Protein AF-A0A9D4NEE2-F1 (afdb_monomer_lite)

InterPro domains:
  IPR008501 THO complex subunit 7/Mft1 [PF05615] (7-160)

Sequence (224 aa):
MASVSDDEIIKKRLLIDGDAGNDEKRLTNFLRMFIRWCN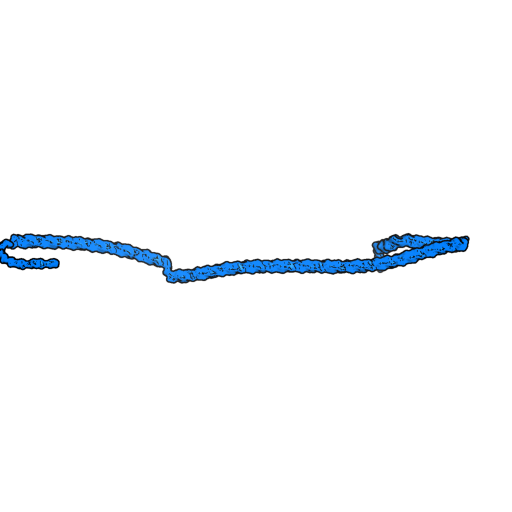SDDSPEESHISVQRMLMTLAQSDHAIQKSAQVYKMNLLEQEKYSQLNQQIGKYSELNQQIGKYSELNQQIVNQIQEAEQKIIGSKKELLEAKQIRKNRQEYDTMAKDIQKHPDRLGTTKKLELVAEELSQLEETKKTMEQKLDMRRKQFHVLISAIHELQAMLEEEEGGMVQEGETAKPDEMDTT

pLDDT: mean 84.56, std 17.55, range [30.59, 98.19]

Structure (mmCIF, N/CA/C/O backbone):
data_AF-A0A9D4NEE2-F1
#
_entry.id   AF-A0A9D4NEE2-F1
#
loop_
_atom_site.group_PDB
_atom_site.id
_atom_site.type_symbol
_atom_site.label_atom_id
_atom_site.label_alt_id
_atom_site.label_comp_id
_atom_site.label_asym_id
_atom_site.label_entity_id
_atom_site.label_seq_id
_atom_site.pdbx_PDB_ins_code
_atom_site.Cartn_x
_atom_site.Cartn_y
_atom_site.Cartn_z
_atom_site.occupancy
_atom_site.B_iso_or_equiv
_atom_site.auth_seq_id
_atom_site.auth_comp_id
_atom_site.auth_asym_id
_atom_site.auth_atom_id
_atom_site.pdbx_PDB_model_num
ATOM 1 N N . MET A 1 1 ? 6.539 -8.593 -54.376 1.00 41.16 1 MET A N 1
ATOM 2 C CA . MET A 1 1 ? 7.790 -7.808 -54.400 1.00 41.16 1 MET A CA 1
ATOM 3 C C . MET A 1 1 ? 7.506 -6.527 -53.633 1.00 41.16 1 MET A C 1
ATOM 5 O O . MET A 1 1 ? 6.810 -5.677 -54.170 1.00 41.16 1 MET A O 1
ATOM 9 N N . ALA A 1 2 ? 7.880 -6.446 -52.354 1.00 46.62 2 ALA A N 1
ATOM 10 C CA . ALA A 1 2 ? 7.669 -5.224 -51.578 1.00 46.62 2 ALA A CA 1
ATOM 11 C C . ALA A 1 2 ? 8.553 -4.117 -52.172 1.00 46.62 2 ALA A C 1
ATOM 13 O O . ALA A 1 2 ? 9.753 -4.329 -52.345 1.00 46.62 2 ALA A O 1
ATOM 14 N N . SER A 1 3 ? 7.953 -2.990 -52.560 1.00 57.66 3 SER A N 1
ATOM 15 C CA . SER A 1 3 ? 8.687 -1.824 -53.048 1.00 57.66 3 SER A CA 1
ATOM 16 C C . SER A 1 3 ? 9.592 -1.326 -51.928 1.00 57.66 3 SER A C 1
ATOM 18 O O . SER A 1 3 ? 9.102 -0.987 -50.850 1.00 57.66 3 SER A O 1
ATOM 20 N N . VAL A 1 4 ? 10.900 -1.326 -52.172 1.00 61.81 4 VAL A N 1
ATOM 21 C CA . VAL A 1 4 ? 11.896 -0.759 -51.256 1.00 61.81 4 VAL A CA 1
ATOM 22 C C . VAL A 1 4 ? 11.476 0.681 -50.951 1.00 61.81 4 VAL A C 1
ATOM 24 O O . VAL A 1 4 ? 11.288 1.464 -51.878 1.00 61.81 4 VAL A O 1
ATOM 27 N N . SER A 1 5 ? 11.256 0.993 -49.672 1.00 80.00 5 SER A N 1
ATOM 28 C CA . SER A 1 5 ? 10.834 2.328 -49.228 1.00 80.00 5 SER A CA 1
ATOM 29 C C . SER A 1 5 ? 11.922 3.353 -49.548 1.00 80.00 5 SER A C 1
ATOM 31 O O . SER A 1 5 ? 13.107 3.042 -49.410 1.00 80.00 5 SER A O 1
ATOM 33 N N . ASP A 1 6 ? 11.543 4.575 -49.922 1.00 72.25 6 ASP A N 1
ATOM 34 C CA . ASP A 1 6 ? 12.488 5.667 -50.190 1.00 72.25 6 ASP A CA 1
ATOM 35 C C . ASP A 1 6 ? 13.454 5.887 -49.014 1.00 72.25 6 ASP A C 1
ATOM 37 O O . ASP A 1 6 ? 14.636 6.143 -49.226 1.00 72.25 6 ASP A O 1
ATOM 41 N N . ASP A 1 7 ? 13.009 5.647 -47.778 1.00 75.69 7 ASP A N 1
ATOM 42 C CA . ASP A 1 7 ? 13.856 5.673 -46.580 1.00 75.69 7 ASP A CA 1
ATOM 43 C C . ASP A 1 7 ? 14.948 4.595 -46.580 1.00 75.69 7 ASP A C 1
ATOM 45 O O . ASP A 1 7 ? 16.058 4.827 -46.100 1.00 75.69 7 ASP A O 1
ATOM 49 N N . GLU A 1 8 ? 14.669 3.402 -47.108 1.00 74.38 8 GLU A N 1
ATOM 50 C CA . GLU A 1 8 ? 15.680 2.354 -47.256 1.00 74.38 8 GLU A CA 1
ATOM 51 C C . GLU A 1 8 ? 16.666 2.682 -48.378 1.00 74.38 8 GLU A C 1
ATOM 53 O O . GLU A 1 8 ? 17.856 2.391 -48.244 1.00 74.38 8 GLU A O 1
ATOM 58 N N . ILE A 1 9 ? 16.198 3.312 -49.460 1.00 70.88 9 ILE A N 1
ATOM 59 C CA . ILE A 1 9 ? 17.052 3.786 -50.556 1.00 70.88 9 ILE A CA 1
ATOM 60 C C . ILE A 1 9 ? 17.971 4.897 -50.045 1.00 70.88 9 ILE A C 1
ATOM 62 O O . ILE A 1 9 ? 19.176 4.844 -50.276 1.00 70.88 9 ILE A O 1
ATOM 66 N N . ILE A 1 10 ? 17.430 5.857 -49.293 1.00 70.56 10 ILE A N 1
ATOM 67 C CA . ILE A 1 10 ? 18.169 6.974 -48.701 1.00 70.56 10 ILE A CA 1
ATOM 68 C C . ILE A 1 10 ? 19.160 6.472 -47.648 1.00 70.56 10 ILE A C 1
ATOM 70 O O . ILE A 1 10 ? 20.315 6.881 -47.680 1.00 70.56 10 ILE A O 1
ATOM 74 N N . LYS A 1 11 ? 18.777 5.536 -46.769 1.00 71.00 11 LYS A N 1
ATOM 75 C CA . LYS A 1 11 ? 19.704 4.928 -45.797 1.00 71.00 11 LYS A CA 1
ATOM 76 C C . LYS A 1 11 ? 20.829 4.161 -46.479 1.00 71.00 11 LYS A C 1
ATOM 78 O O . LYS A 1 11 ? 21.982 4.350 -46.108 1.00 71.00 11 LYS A O 1
ATOM 83 N N . LYS A 1 12 ? 20.524 3.340 -47.492 1.00 64.25 12 LYS A N 1
ATOM 84 C CA . LYS A 1 12 ? 21.550 2.643 -48.286 1.00 64.25 12 LYS A CA 1
ATOM 85 C C . LYS A 1 12 ? 22.463 3.635 -48.994 1.00 64.25 12 LYS A C 1
ATOM 87 O O . LYS A 1 12 ? 23.674 3.459 -48.970 1.00 64.25 12 LYS A O 1
ATOM 92 N N . ARG A 1 13 ? 21.896 4.696 -49.568 1.00 62.41 13 ARG A N 1
ATOM 93 C CA . ARG A 1 13 ? 22.650 5.731 -50.266 1.00 62.41 13 ARG A CA 1
ATOM 94 C C . ARG A 1 13 ? 23.520 6.556 -49.326 1.00 62.41 13 ARG A C 1
ATOM 96 O O . ARG A 1 13 ? 24.658 6.785 -49.670 1.00 62.41 13 ARG A O 1
ATOM 103 N N . LEU A 1 14 ? 23.068 6.913 -48.127 1.00 65.56 14 LEU A N 1
ATOM 104 C CA . LEU A 1 14 ? 23.879 7.603 -47.111 1.00 65.56 14 LEU A CA 1
ATOM 105 C C . LEU A 1 14 ? 24.980 6.717 -46.514 1.00 65.56 14 LEU A C 1
ATOM 107 O O . LEU A 1 14 ? 26.078 7.205 -46.260 1.00 65.56 14 LEU A O 1
ATOM 111 N N . LEU A 1 15 ? 24.710 5.422 -46.310 1.00 61.81 15 LEU A N 1
ATOM 112 C CA . LEU A 1 15 ? 25.723 4.453 -45.868 1.00 61.81 15 LEU A CA 1
ATOM 113 C C . LEU A 1 15 ? 26.815 4.230 -46.919 1.00 61.81 15 LEU A C 1
ATOM 115 O O . LEU A 1 15 ? 27.956 3.960 -46.556 1.00 61.81 15 LEU A O 1
ATOM 119 N N . ILE A 1 16 ? 26.466 4.338 -48.202 1.00 57.31 16 ILE A N 1
ATOM 120 C CA . ILE A 1 16 ? 27.409 4.254 -49.318 1.00 57.31 16 ILE A CA 1
ATOM 121 C C . ILE A 1 16 ? 28.103 5.619 -49.506 1.00 57.31 16 ILE A C 1
ATOM 123 O O . ILE A 1 16 ? 29.319 5.712 -49.385 1.00 57.31 16 ILE A O 1
ATOM 127 N N . ASP A 1 17 ? 27.358 6.708 -49.689 1.00 55.56 17 ASP A N 1
ATOM 128 C CA . ASP A 1 17 ? 27.852 8.047 -50.051 1.00 55.56 17 ASP A CA 1
ATOM 129 C C . ASP A 1 17 ? 28.608 8.779 -48.924 1.00 55.56 17 ASP A C 1
ATOM 131 O O . ASP A 1 17 ? 29.290 9.765 -49.201 1.00 55.56 17 ASP A O 1
ATOM 135 N N . GLY A 1 18 ? 28.554 8.300 -47.675 1.00 53.34 18 GLY A N 1
ATOM 136 C CA . GLY A 1 18 ? 29.332 8.863 -46.562 1.00 53.34 18 GLY A CA 1
ATOM 137 C C . GLY A 1 18 ? 30.860 8.771 -46.733 1.00 53.34 18 GLY A C 1
ATOM 138 O O . GLY A 1 18 ? 31.575 9.578 -46.144 1.00 53.34 18 GLY A O 1
ATOM 139 N N . ASP A 1 19 ? 31.356 7.836 -47.560 1.00 54.09 19 ASP A N 1
ATOM 140 C CA . ASP A 1 19 ? 32.783 7.690 -47.946 1.00 54.09 19 ASP A CA 1
ATOM 141 C C . ASP A 1 19 ? 32.943 7.240 -49.431 1.00 54.09 19 ASP A C 1
ATOM 143 O O . ASP A 1 19 ? 33.923 7.582 -50.096 1.00 54.09 19 ASP A O 1
ATOM 147 N N . ALA A 1 20 ? 31.952 6.556 -50.033 1.00 54.88 20 ALA A N 1
ATOM 148 C CA . ALA A 1 20 ? 32.084 5.936 -51.364 1.00 54.88 20 ALA A CA 1
ATOM 149 C C . ALA A 1 20 ? 31.988 6.900 -52.560 1.00 54.88 20 ALA A C 1
ATOM 151 O O . ALA A 1 20 ? 32.418 6.550 -53.662 1.00 54.88 20 ALA A O 1
ATOM 152 N N . GLY A 1 21 ? 31.508 8.135 -52.370 1.00 60.97 21 GLY A N 1
ATOM 153 C CA . GLY A 1 21 ? 31.514 9.144 -53.437 1.00 60.97 21 GLY A CA 1
ATOM 154 C C . GLY A 1 21 ? 32.931 9.517 -53.902 1.00 60.97 21 GLY A C 1
ATOM 155 O O . GLY A 1 21 ? 33.125 9.971 -55.032 1.00 60.97 21 GLY A O 1
ATOM 156 N N . ASN A 1 22 ? 33.941 9.305 -53.051 1.00 68.56 22 ASN A N 1
ATOM 157 C CA . ASN A 1 22 ? 35.352 9.432 -53.420 1.00 68.56 22 ASN A CA 1
ATOM 158 C C . ASN A 1 22 ? 35.895 8.171 -54.102 1.00 68.56 22 ASN A C 1
ATOM 160 O O . ASN A 1 22 ? 36.748 8.274 -54.985 1.00 68.56 22 ASN A O 1
ATOM 164 N N . ASP A 1 23 ? 35.378 7.000 -53.744 1.00 73.56 23 ASP A N 1
ATOM 165 C CA . ASP A 1 23 ? 35.819 5.714 -54.280 1.00 73.56 23 ASP A CA 1
ATOM 166 C C . ASP A 1 23 ? 35.344 5.504 -55.724 1.00 73.56 23 ASP A C 1
ATOM 168 O O . ASP A 1 23 ? 36.135 5.106 -56.580 1.00 73.56 23 ASP A O 1
ATOM 172 N N . GLU A 1 24 ? 34.098 5.869 -56.040 1.00 78.62 24 GLU A N 1
ATOM 173 C CA . GLU A 1 24 ? 33.576 5.857 -57.415 1.00 78.62 24 GLU A CA 1
ATOM 174 C C . GLU A 1 24 ? 34.387 6.795 -58.322 1.00 78.62 24 GLU A C 1
ATOM 176 O O . GLU A 1 24 ? 34.788 6.432 -59.434 1.00 78.62 24 GLU A O 1
ATOM 181 N N . LYS A 1 25 ? 34.723 7.990 -57.821 1.00 82.75 25 LYS A N 1
ATOM 182 C CA . LYS A 1 25 ? 35.611 8.930 -58.519 1.00 82.75 25 LYS A CA 1
ATOM 183 C C . LYS A 1 25 ? 37.009 8.347 -58.706 1.00 82.75 25 LYS A C 1
ATOM 185 O O . LYS A 1 25 ? 37.586 8.512 -59.780 1.00 82.75 25 LYS A O 1
ATOM 190 N N . ARG A 1 26 ? 37.551 7.649 -57.702 1.00 84.94 26 ARG A N 1
ATOM 191 C CA . ARG A 1 26 ? 38.870 6.998 -57.761 1.00 84.94 26 ARG A CA 1
ATOM 192 C C . ARG A 1 26 ? 38.906 5.892 -58.817 1.00 84.94 26 ARG A C 1
ATOM 194 O O . ARG A 1 26 ? 39.823 5.888 -59.635 1.00 84.94 26 ARG A O 1
ATOM 201 N N . LEU A 1 27 ? 37.892 5.029 -58.873 1.00 84.88 27 LEU A N 1
ATOM 202 C CA . LEU A 1 27 ? 37.763 3.982 -59.897 1.00 84.88 27 LEU A CA 1
ATOM 203 C C . LEU A 1 27 ? 37.567 4.570 -61.300 1.00 84.88 27 LEU A C 1
ATOM 205 O O . LEU A 1 27 ? 38.204 4.134 -62.258 1.00 84.88 27 LEU A O 1
ATOM 209 N N . THR A 1 28 ? 36.755 5.621 -61.419 1.00 88.44 28 THR A N 1
ATOM 210 C CA . THR A 1 28 ? 36.557 6.334 -62.689 1.00 88.44 28 THR A CA 1
ATOM 211 C C . THR A 1 28 ? 37.855 6.991 -63.174 1.00 88.44 28 THR A C 1
ATOM 213 O O . THR A 1 28 ? 38.144 7.005 -64.372 1.00 88.44 28 THR A O 1
ATOM 216 N N . ASN A 1 29 ? 38.658 7.538 -62.258 1.00 88.19 29 ASN A N 1
ATOM 217 C CA . ASN A 1 29 ? 39.964 8.115 -62.574 1.00 88.19 29 ASN A CA 1
ATOM 218 C C . ASN A 1 29 ? 40.982 7.036 -62.962 1.00 88.19 29 ASN A C 1
ATOM 220 O O . ASN A 1 29 ? 41.697 7.223 -63.944 1.00 88.19 29 ASN A O 1
ATOM 224 N N . PHE A 1 30 ? 41.007 5.901 -62.256 1.00 91.75 30 PHE A N 1
ATOM 225 C CA . PHE A 1 30 ? 41.826 4.743 -62.620 1.00 91.75 30 PHE A CA 1
ATOM 226 C C . PHE A 1 30 ? 41.514 4.271 -64.045 1.00 91.75 30 PHE A C 1
ATOM 228 O O . PHE A 1 30 ? 42.424 4.128 -64.858 1.00 91.75 30 PHE A O 1
ATOM 235 N N . LEU A 1 31 ? 40.229 4.121 -64.381 1.00 91.44 31 LEU A N 1
ATOM 236 C CA . LEU A 1 31 ? 39.794 3.719 -65.719 1.00 91.44 31 LEU A CA 1
ATOM 237 C C . LEU A 1 31 ? 40.259 4.711 -66.796 1.00 91.44 31 LEU A C 1
ATOM 239 O O . LEU A 1 31 ? 40.768 4.301 -67.837 1.00 91.44 31 LEU A O 1
ATOM 243 N N . ARG A 1 32 ? 40.142 6.021 -66.539 1.00 92.06 32 ARG A N 1
ATOM 244 C CA . ARG A 1 32 ? 40.646 7.060 -67.452 1.00 92.06 32 ARG A CA 1
ATOM 245 C C . ARG A 1 32 ? 42.166 7.001 -67.628 1.00 92.06 32 ARG A C 1
ATOM 247 O O . ARG A 1 32 ? 42.644 7.161 -68.749 1.00 92.06 32 ARG A O 1
ATOM 254 N N . MET A 1 33 ? 42.919 6.770 -66.551 1.00 91.00 33 MET A N 1
ATOM 255 C CA . MET A 1 33 ? 44.378 6.609 -66.608 1.00 91.00 33 MET A CA 1
ATOM 256 C C . MET A 1 33 ? 44.781 5.373 -67.414 1.00 91.00 33 MET A C 1
ATOM 258 O O . MET A 1 33 ? 45.686 5.466 -68.237 1.00 91.00 33 MET A O 1
ATOM 262 N N . PHE A 1 34 ? 44.071 4.260 -67.231 1.00 93.19 34 PHE A N 1
ATOM 263 C CA . PHE A 1 34 ? 44.303 3.019 -67.963 1.00 93.19 34 PHE A CA 1
ATOM 264 C C . PHE A 1 34 ? 44.057 3.181 -69.464 1.00 93.19 34 PHE A C 1
ATOM 266 O O . PHE A 1 34 ? 44.936 2.881 -70.264 1.00 93.19 34 PHE A O 1
ATOM 273 N N . ILE A 1 35 ? 42.905 3.741 -69.853 1.00 93.31 35 ILE A N 1
ATOM 274 C CA . ILE A 1 35 ? 42.579 3.986 -71.266 1.00 93.31 35 ILE A CA 1
ATOM 275 C C . ILE A 1 35 ? 43.614 4.914 -71.911 1.00 93.31 35 ILE A C 1
ATOM 277 O O . ILE A 1 35 ? 44.023 4.677 -73.045 1.00 93.31 35 ILE A O 1
ATOM 281 N N . ARG A 1 36 ? 44.059 5.961 -71.204 1.00 92.25 36 ARG A N 1
ATOM 282 C CA . ARG A 1 36 ? 45.096 6.869 -71.709 1.00 92.25 36 ARG A CA 1
ATOM 283 C C . ARG A 1 36 ? 46.430 6.150 -71.920 1.00 92.25 36 ARG A C 1
ATOM 285 O O . ARG A 1 36 ? 47.036 6.348 -72.962 1.00 92.25 36 ARG A O 1
ATOM 292 N N . TRP A 1 37 ? 46.850 5.328 -70.960 1.00 93.25 37 TRP A N 1
ATOM 293 C CA . TRP A 1 37 ? 48.094 4.560 -71.031 1.00 93.25 37 TRP A CA 1
ATOM 294 C C . TRP A 1 37 ? 48.084 3.518 -72.160 1.00 93.25 37 TRP A C 1
ATOM 296 O O . TRP A 1 37 ? 49.087 3.331 -72.833 1.00 93.25 37 TRP A O 1
ATOM 306 N N . CYS A 1 38 ? 46.942 2.878 -72.437 1.00 92.00 38 CYS A N 1
ATOM 307 C CA . CYS A 1 38 ? 46.823 1.939 -73.559 1.00 92.00 38 CYS A CA 1
ATOM 308 C C . CYS A 1 38 ? 46.943 2.598 -74.943 1.00 92.00 38 CYS A C 1
ATOM 310 O O . CYS A 1 38 ? 47.174 1.894 -75.921 1.00 92.00 38 CYS A O 1
ATOM 312 N N . ASN A 1 39 ? 46.731 3.913 -75.035 1.00 91.19 39 ASN A N 1
ATOM 313 C CA . ASN A 1 39 ? 46.728 4.666 -76.291 1.00 91.19 39 ASN A CA 1
ATOM 314 C C . ASN A 1 39 ? 47.885 5.678 -76.380 1.00 91.19 39 ASN A C 1
ATOM 316 O O . ASN A 1 39 ? 47.836 6.566 -77.230 1.00 91.19 39 ASN A O 1
ATOM 320 N N . SER A 1 40 ? 48.879 5.606 -75.490 1.00 86.62 40 SER A N 1
ATOM 321 C CA . SER A 1 40 ? 50.030 6.509 -75.506 1.00 86.62 40 SER A CA 1
ATOM 322 C C . SER A 1 40 ? 51.258 5.864 -76.151 1.00 86.62 40 SER A C 1
ATOM 324 O O . SER A 1 40 ? 51.553 4.696 -75.918 1.00 86.62 40 SER A O 1
ATOM 326 N N . ASP A 1 41 ? 52.006 6.654 -76.925 1.00 84.56 41 ASP A N 1
ATOM 327 C CA . ASP A 1 41 ? 53.351 6.309 -77.413 1.00 84.56 41 ASP A CA 1
ATOM 328 C C . ASP A 1 41 ? 54.413 6.796 -76.405 1.00 84.56 41 ASP A C 1
ATOM 330 O O . ASP A 1 41 ? 55.381 7.473 -76.755 1.00 84.56 41 ASP A O 1
ATOM 334 N N . ASP A 1 42 ? 54.183 6.520 -75.118 1.00 86.62 42 ASP A N 1
ATOM 335 C CA . ASP A 1 42 ? 55.063 6.959 -74.032 1.00 86.62 42 ASP A CA 1
ATOM 336 C C . ASP A 1 42 ? 56.387 6.176 -74.051 1.00 86.62 42 ASP A C 1
ATOM 338 O O . ASP A 1 42 ? 56.441 4.990 -74.397 1.00 86.62 42 ASP A O 1
ATOM 342 N N . SER A 1 43 ? 57.472 6.814 -73.605 1.00 90.19 43 SER A N 1
ATOM 343 C CA . SER A 1 43 ? 58.742 6.112 -73.398 1.00 90.19 43 SER A CA 1
ATOM 344 C C . SER A 1 43 ? 58.603 5.000 -72.337 1.00 90.19 43 SER A C 1
ATOM 346 O O . SER A 1 43 ? 57.716 5.057 -71.476 1.00 90.19 43 SER A O 1
ATOM 348 N N . PRO A 1 44 ? 59.493 3.987 -72.318 1.00 87.69 44 PRO A N 1
ATOM 349 C CA . PRO A 1 44 ? 59.443 2.918 -71.314 1.00 87.69 44 PRO A CA 1
ATOM 350 C C . PRO A 1 44 ? 59.430 3.425 -69.860 1.00 87.69 44 PRO A C 1
ATOM 352 O O . PRO A 1 44 ? 58.780 2.837 -68.995 1.00 87.69 44 PRO A O 1
ATOM 355 N N . GLU A 1 45 ? 60.111 4.539 -69.592 1.00 89.69 45 GLU A N 1
ATOM 356 C CA . GLU A 1 45 ? 60.203 5.163 -68.268 1.00 89.69 45 GLU A CA 1
ATOM 357 C C . GLU A 1 45 ? 58.891 5.860 -67.869 1.00 89.69 45 GLU A C 1
ATOM 359 O O . GLU A 1 45 ? 58.410 5.691 -66.745 1.00 89.69 45 GLU A O 1
ATOM 364 N N . GLU A 1 46 ? 58.255 6.577 -68.796 1.00 88.94 46 GLU A N 1
ATOM 365 C CA . GLU A 1 46 ? 56.956 7.236 -68.587 1.00 88.94 46 GLU A CA 1
ATOM 366 C C . GLU A 1 46 ? 55.810 6.225 -68.452 1.00 88.94 46 GLU A C 1
ATOM 368 O O . GLU A 1 46 ? 54.931 6.368 -67.591 1.00 88.94 46 GLU A O 1
ATOM 373 N N . SER A 1 47 ? 55.863 5.153 -69.245 1.00 90.25 47 SER A N 1
ATOM 374 C CA . SER A 1 47 ? 54.947 4.019 -69.153 1.00 90.25 47 SER A CA 1
ATOM 375 C C . SER A 1 47 ? 55.049 3.339 -67.782 1.00 90.25 47 SER A C 1
ATOM 377 O O . SER A 1 47 ? 54.032 3.119 -67.117 1.00 90.25 47 SER A O 1
ATOM 379 N N . HIS A 1 48 ? 56.270 3.110 -67.281 1.00 90.75 48 HIS A N 1
ATOM 380 C CA . HIS A 1 48 ? 56.490 2.556 -65.944 1.00 90.75 48 HIS A CA 1
ATOM 381 C C . HIS A 1 48 ? 55.914 3.455 -64.833 1.00 90.75 48 HIS A C 1
ATOM 383 O O . HIS A 1 48 ? 55.240 2.960 -63.926 1.00 90.75 48 HIS A O 1
ATOM 389 N N . ILE A 1 49 ? 56.100 4.778 -64.910 1.00 91.81 49 ILE A N 1
ATOM 390 C CA . ILE A 1 49 ? 55.524 5.729 -63.939 1.00 91.81 49 ILE A CA 1
ATOM 391 C C . ILE A 1 49 ? 53.988 5.677 -63.950 1.00 91.81 49 ILE A C 1
ATOM 393 O O . ILE A 1 49 ? 53.356 5.694 -62.887 1.00 91.81 49 ILE A O 1
ATOM 397 N N . SER A 1 50 ? 53.377 5.588 -65.133 1.00 89.81 50 SER A N 1
ATOM 398 C CA . SER A 1 50 ? 51.921 5.483 -65.289 1.00 89.81 50 SER A CA 1
ATOM 399 C C . SER A 1 50 ? 51.369 4.200 -64.661 1.00 89.81 50 SER A C 1
ATOM 401 O O . SER A 1 50 ? 50.392 4.258 -63.907 1.00 89.81 50 SER A O 1
ATOM 403 N N . VAL A 1 51 ? 52.042 3.064 -64.872 1.00 91.81 51 VAL A N 1
ATOM 404 C CA . VAL A 1 51 ? 51.700 1.779 -64.239 1.00 91.81 51 VAL A CA 1
ATOM 405 C C . VAL A 1 51 ? 51.808 1.852 -62.714 1.00 91.81 51 VAL A C 1
ATOM 407 O O . VAL A 1 51 ? 50.878 1.441 -62.022 1.00 91.81 51 VAL A O 1
ATOM 410 N N . GLN A 1 52 ? 52.877 2.438 -62.165 1.00 94.00 52 GLN A N 1
ATOM 411 C CA . GLN A 1 52 ? 53.038 2.579 -60.710 1.00 94.00 52 GLN A CA 1
ATOM 412 C C . GLN A 1 52 ? 51.922 3.424 -60.072 1.00 94.00 52 GLN A C 1
ATOM 414 O O . GLN A 1 52 ? 51.392 3.071 -59.016 1.00 94.00 52 GLN A O 1
ATOM 419 N N . ARG A 1 53 ? 51.495 4.513 -60.727 1.00 91.94 53 ARG A N 1
ATOM 420 C CA . ARG A 1 53 ? 50.363 5.326 -60.244 1.00 91.94 53 ARG A CA 1
ATOM 421 C C . ARG A 1 53 ? 49.034 4.571 -60.302 1.00 91.94 53 ARG A C 1
ATOM 423 O O . ARG A 1 53 ? 48.213 4.716 -59.395 1.00 91.94 53 ARG A O 1
ATOM 430 N N . MET A 1 54 ? 48.817 3.760 -61.338 1.00 93.25 54 MET A N 1
ATOM 431 C CA . MET A 1 54 ? 47.633 2.902 -61.432 1.00 93.25 54 MET A CA 1
ATOM 432 C C . MET A 1 54 ? 47.619 1.850 -60.315 1.00 93.25 54 MET A C 1
ATOM 434 O O . MET A 1 54 ? 46.613 1.729 -59.617 1.00 93.25 54 MET A O 1
ATOM 438 N N . LEU A 1 55 ? 48.740 1.164 -60.069 1.00 93.69 55 LEU A N 1
ATOM 439 C CA . LEU A 1 55 ? 48.871 0.188 -58.979 1.00 93.69 55 LEU A CA 1
ATOM 440 C C . LEU A 1 55 ? 48.614 0.811 -57.602 1.00 93.69 55 LEU A C 1
ATOM 442 O O . LEU A 1 55 ? 47.877 0.241 -56.800 1.00 93.69 55 LEU A O 1
ATOM 446 N N . MET A 1 56 ? 49.146 2.008 -57.345 1.00 92.00 56 MET A N 1
ATOM 447 C CA . MET A 1 56 ? 48.882 2.742 -56.102 1.00 92.00 56 MET A CA 1
ATOM 448 C C . MET A 1 56 ? 47.387 3.057 -55.930 1.00 92.00 56 MET A C 1
ATOM 450 O O . MET A 1 56 ? 46.825 2.888 -54.848 1.00 92.00 56 MET A O 1
ATOM 454 N N . THR A 1 57 ? 46.724 3.480 -57.009 1.00 89.75 57 THR A N 1
ATOM 455 C CA . THR A 1 57 ? 45.284 3.788 -57.006 1.00 89.75 57 THR A CA 1
ATOM 456 C C . THR A 1 57 ? 44.434 2.537 -56.745 1.00 89.75 57 THR A C 1
ATOM 458 O O . THR A 1 57 ? 43.430 2.595 -56.027 1.00 89.75 57 THR A O 1
ATOM 461 N N . LEU A 1 58 ? 44.847 1.390 -57.291 1.00 89.12 58 LEU A N 1
ATOM 462 C CA . LEU A 1 58 ? 44.211 0.098 -57.043 1.00 89.12 58 LEU A CA 1
ATOM 463 C C . LEU A 1 58 ? 44.403 -0.350 -55.586 1.00 89.12 58 LEU A C 1
ATOM 465 O O . LEU A 1 58 ? 43.428 -0.724 -54.943 1.00 89.12 58 LEU A O 1
ATOM 469 N N . ALA A 1 59 ? 45.615 -0.225 -55.037 1.00 91.00 59 ALA A N 1
ATOM 470 C CA . ALA A 1 59 ? 45.913 -0.564 -53.643 1.00 91.00 59 ALA A CA 1
ATOM 471 C C . ALA A 1 59 ? 45.098 0.278 -52.645 1.00 91.00 59 ALA A C 1
ATOM 473 O O . ALA A 1 59 ? 44.553 -0.248 -51.676 1.00 91.00 59 ALA A O 1
ATOM 474 N N . GLN A 1 60 ? 44.943 1.581 -52.905 1.00 88.94 60 GLN A N 1
ATOM 475 C CA . GLN A 1 60 ? 44.060 2.447 -52.114 1.00 88.94 60 GLN A CA 1
ATOM 476 C C . GLN A 1 60 ? 42.591 2.015 -52.202 1.00 88.94 60 GLN A C 1
ATOM 478 O O . GLN A 1 60 ? 41.860 2.115 -51.218 1.00 88.94 60 GLN A O 1
ATOM 483 N N . SER A 1 61 ? 42.161 1.526 -53.369 1.00 86.12 61 SER A N 1
ATOM 484 C CA . SER A 1 61 ? 40.798 1.028 -53.570 1.00 86.12 61 SER A CA 1
ATOM 485 C C . SER A 1 61 ? 40.536 -0.271 -52.820 1.00 86.12 61 SER A C 1
ATOM 487 O O . SER A 1 61 ? 39.504 -0.390 -52.167 1.00 86.12 61 SER A O 1
ATOM 489 N N . ASP A 1 62 ? 41.488 -1.200 -52.844 1.00 87.62 62 ASP A N 1
ATOM 490 C CA . ASP A 1 62 ? 41.414 -2.442 -52.076 1.00 87.62 62 ASP A CA 1
ATOM 491 C C . ASP A 1 62 ? 41.378 -2.167 -50.563 1.00 87.62 62 ASP A C 1
ATOM 493 O O . ASP A 1 62 ? 40.508 -2.666 -49.847 1.00 87.62 62 ASP A O 1
ATOM 497 N N . HIS A 1 63 ? 42.239 -1.267 -50.076 1.00 89.00 63 HIS A N 1
ATOM 498 C CA . HIS A 1 63 ? 42.227 -0.857 -48.672 1.00 89.00 63 HIS A CA 1
ATOM 499 C C . HIS A 1 63 ? 40.884 -0.240 -48.246 1.00 89.00 63 HIS A C 1
ATOM 501 O O . HIS A 1 63 ? 40.364 -0.568 -47.177 1.00 89.00 63 HIS A O 1
ATOM 507 N N . ALA A 1 64 ? 40.295 0.625 -49.077 1.00 85.31 64 ALA A N 1
ATOM 508 C CA . ALA A 1 64 ? 38.999 1.237 -48.791 1.00 85.31 64 ALA A CA 1
ATOM 509 C C . ALA A 1 64 ? 37.875 0.190 -48.681 1.00 85.31 64 ALA A C 1
ATOM 511 O O . ALA A 1 64 ? 37.073 0.243 -47.746 1.00 85.31 64 ALA A O 1
ATOM 512 N N . ILE A 1 65 ? 37.861 -0.812 -49.569 1.00 83.88 65 ILE A N 1
ATOM 513 C CA . ILE A 1 65 ? 36.896 -1.923 -49.523 1.00 83.88 65 ILE A CA 1
ATOM 514 C C . ILE A 1 65 ? 37.052 -2.717 -48.222 1.00 83.88 65 ILE A C 1
ATOM 516 O O . ILE A 1 65 ? 36.065 -2.977 -47.530 1.00 83.88 65 ILE A O 1
ATOM 520 N N . GLN A 1 66 ? 38.286 -3.067 -47.854 1.00 89.50 66 GLN A N 1
ATOM 521 C CA . GLN A 1 66 ? 38.567 -3.811 -46.624 1.00 89.50 66 GLN A CA 1
ATOM 522 C C . GLN A 1 66 ? 38.149 -3.025 -45.374 1.00 89.50 66 GLN A C 1
ATOM 524 O O . GLN A 1 66 ? 37.510 -3.582 -44.478 1.00 89.50 66 GLN A O 1
ATOM 529 N N . LYS A 1 67 ? 38.446 -1.721 -45.330 1.00 87.94 67 LYS A N 1
ATOM 530 C CA . LYS A 1 67 ? 38.015 -0.817 -44.254 1.00 87.94 67 LYS A CA 1
ATOM 531 C C . LYS A 1 67 ? 36.489 -0.772 -44.150 1.00 87.94 67 LYS A C 1
ATOM 533 O O . LYS A 1 67 ? 35.955 -0.938 -43.056 1.00 87.94 67 LYS A O 1
ATOM 538 N N . SER A 1 68 ? 35.783 -0.603 -45.270 1.00 84.88 68 SER A N 1
ATOM 539 C CA . SER A 1 68 ? 34.314 -0.576 -45.303 1.00 84.88 68 SER A CA 1
ATOM 540 C C . SER A 1 68 ? 33.706 -1.882 -44.778 1.00 84.88 68 SER A C 1
ATOM 542 O O . SER A 1 68 ? 32.823 -1.860 -43.919 1.00 84.88 68 SER A O 1
ATOM 544 N N . ALA A 1 69 ? 34.250 -3.033 -45.187 1.00 86.94 69 ALA A N 1
ATOM 545 C CA . ALA A 1 69 ? 33.817 -4.337 -44.686 1.00 86.94 69 ALA A CA 1
ATOM 546 C C . ALA A 1 69 ? 34.021 -4.489 -43.164 1.00 86.94 69 ALA A C 1
ATOM 548 O O . ALA A 1 69 ? 33.161 -5.038 -42.469 1.00 86.94 69 ALA A O 1
ATOM 549 N N . GLN A 1 70 ? 35.134 -3.980 -42.624 1.00 90.25 70 GLN A N 1
ATOM 550 C CA . GLN A 1 70 ? 35.393 -3.993 -41.181 1.00 90.25 70 GLN A CA 1
ATOM 551 C C . GLN A 1 70 ? 34.445 -3.072 -40.408 1.00 90.25 70 GLN A C 1
ATOM 553 O O . GLN A 1 70 ? 33.906 -3.492 -39.385 1.00 90.25 70 GLN A O 1
ATOM 558 N N . VAL A 1 71 ? 34.199 -1.856 -40.906 1.00 88.62 71 VAL A N 1
ATOM 559 C CA . VAL A 1 71 ? 33.241 -0.913 -40.304 1.00 88.62 71 VAL A CA 1
ATOM 560 C C . VAL A 1 71 ? 31.837 -1.511 -40.301 1.00 88.62 71 VAL A C 1
ATOM 562 O O . VAL A 1 71 ? 31.158 -1.481 -39.279 1.00 88.62 71 VAL A O 1
ATOM 565 N N . TYR A 1 72 ? 31.420 -2.138 -41.402 1.00 87.44 72 TYR A N 1
ATOM 566 C CA . TYR A 1 72 ? 30.139 -2.837 -41.466 1.00 87.44 72 TYR A CA 1
ATOM 567 C C . TYR A 1 72 ? 30.033 -3.940 -40.402 1.00 87.44 72 TYR A C 1
ATOM 569 O O . TYR A 1 72 ? 29.053 -3.994 -39.657 1.00 87.44 72 TYR A O 1
ATOM 577 N N . LYS A 1 73 ? 31.066 -4.783 -40.267 1.00 92.88 73 LYS A N 1
ATOM 578 C CA . LYS A 1 73 ? 31.111 -5.831 -39.236 1.00 92.88 73 LYS A CA 1
ATOM 579 C C . LYS A 1 73 ? 31.067 -5.252 -37.817 1.00 92.88 73 LYS A C 1
ATOM 581 O O . LYS A 1 73 ? 30.384 -5.807 -36.960 1.00 92.88 73 LYS A O 1
ATOM 586 N N . MET A 1 74 ? 31.783 -4.159 -37.563 1.00 93.94 74 MET A N 1
ATOM 587 C CA . MET A 1 74 ? 31.762 -3.459 -36.276 1.00 93.94 74 MET A CA 1
ATOM 588 C C . MET A 1 74 ? 30.353 -2.946 -35.952 1.00 93.94 74 MET A C 1
ATOM 590 O O . MET A 1 74 ? 29.853 -3.221 -34.865 1.00 93.94 74 MET A O 1
ATOM 594 N N . ASN A 1 75 ? 29.686 -2.299 -36.912 1.00 91.38 75 ASN A N 1
ATOM 595 C CA . ASN A 1 75 ? 28.328 -1.778 -36.744 1.00 91.38 75 ASN A CA 1
ATOM 596 C C . ASN A 1 75 ? 27.314 -2.889 -36.436 1.00 91.38 75 ASN A C 1
ATOM 598 O O . ASN A 1 75 ? 26.442 -2.700 -35.591 1.00 91.38 75 ASN A O 1
ATOM 602 N N . LEU A 1 76 ? 27.437 -4.060 -37.075 1.00 93.19 76 LEU A N 1
ATOM 603 C CA . LEU A 1 76 ? 26.593 -5.218 -36.755 1.00 93.19 76 LEU A CA 1
ATOM 604 C C . LEU A 1 76 ? 26.770 -5.662 -35.296 1.00 93.19 76 LEU A C 1
ATOM 606 O O . LEU A 1 76 ? 25.787 -5.856 -34.585 1.00 93.19 76 LEU A O 1
ATOM 610 N N . LEU A 1 77 ? 28.017 -5.763 -34.826 1.00 96.56 77 LEU A N 1
ATOM 611 C CA . LEU A 1 77 ? 28.307 -6.133 -33.437 1.00 96.56 77 LEU A CA 1
ATOM 612 C C . LEU A 1 77 ? 27.807 -5.079 -32.439 1.00 96.56 77 LEU A C 1
ATOM 614 O O . LEU A 1 77 ? 27.334 -5.423 -31.357 1.00 96.56 77 LEU A O 1
ATOM 618 N N . GLU A 1 78 ? 27.913 -3.795 -32.774 1.00 95.88 78 GLU A N 1
ATOM 619 C CA . GLU A 1 78 ? 27.358 -2.716 -31.954 1.00 95.88 78 GLU A CA 1
ATOM 620 C C . GLU A 1 78 ? 25.833 -2.790 -31.890 1.00 95.88 78 GLU A C 1
ATOM 622 O O . GLU A 1 78 ? 25.263 -2.709 -30.802 1.00 95.88 78 GLU A O 1
ATOM 627 N N . GLN A 1 79 ? 25.168 -3.029 -33.021 1.00 94.31 79 GLN A N 1
ATOM 628 C CA . GLN A 1 79 ? 23.719 -3.198 -33.073 1.00 94.31 79 GLN A CA 1
ATOM 629 C C . GLN A 1 79 ? 23.251 -4.366 -32.192 1.00 94.31 79 GLN A C 1
ATOM 631 O O . GLN A 1 79 ? 22.271 -4.229 -31.454 1.00 94.31 79 GLN A O 1
ATOM 636 N N . GLU A 1 80 ? 23.965 -5.494 -32.209 1.00 96.81 80 GLU A N 1
ATOM 637 C CA . GLU A 1 80 ? 23.686 -6.632 -31.327 1.00 96.81 80 GLU A CA 1
ATOM 638 C C . GLU A 1 80 ? 23.834 -6.260 -29.847 1.00 96.81 80 GLU A C 1
ATOM 640 O O . GLU A 1 80 ? 22.947 -6.561 -29.043 1.00 96.81 80 GLU A O 1
ATOM 645 N N . LYS A 1 81 ? 24.910 -5.555 -29.477 1.00 97.06 81 LYS A N 1
ATOM 646 C CA . LYS A 1 81 ? 25.126 -5.085 -28.098 1.00 97.06 81 LYS A CA 1
ATOM 647 C C . LYS A 1 81 ? 24.025 -4.130 -27.641 1.00 97.06 81 LYS A C 1
ATOM 649 O O . LYS A 1 81 ? 23.510 -4.285 -26.534 1.00 97.06 81 LYS A O 1
ATOM 654 N N . TYR A 1 82 ? 23.629 -3.175 -28.482 1.00 97.56 82 TYR A N 1
ATOM 655 C CA . TYR A 1 82 ? 22.537 -2.254 -28.164 1.00 97.56 82 TYR A CA 1
ATOM 656 C C . TYR A 1 82 ? 21.202 -2.982 -28.006 1.00 97.56 82 TYR A C 1
ATOM 658 O O . TYR A 1 82 ? 20.452 -2.683 -27.078 1.00 97.56 82 TYR A O 1
ATOM 666 N N . SER A 1 83 ? 20.926 -3.979 -28.850 1.00 97.25 83 SER A N 1
ATOM 667 C CA . SER A 1 83 ? 19.742 -4.829 -28.709 1.00 97.25 83 SER A CA 1
ATOM 668 C C . SER A 1 83 ? 19.731 -5.566 -27.363 1.00 97.25 83 SER A C 1
ATOM 670 O O . SER A 1 83 ? 18.731 -5.530 -26.645 1.00 97.25 83 SER A O 1
ATOM 672 N N . GLN A 1 84 ? 20.856 -6.173 -26.969 1.00 97.50 84 GLN A N 1
ATOM 673 C CA . GLN A 1 84 ? 20.983 -6.860 -25.678 1.00 97.50 84 GLN A CA 1
ATOM 674 C C . GLN A 1 84 ? 20.788 -5.905 -24.496 1.00 97.50 84 GLN A C 1
ATOM 676 O O . GLN A 1 84 ? 20.055 -6.227 -23.558 1.00 97.50 84 GLN A O 1
ATOM 681 N N . LEU A 1 85 ? 21.396 -4.718 -24.549 1.00 97.75 85 LEU A N 1
ATOM 682 C CA . LEU A 1 85 ? 21.238 -3.698 -23.515 1.00 97.75 85 LEU A CA 1
ATOM 683 C C . LEU A 1 85 ? 19.776 -3.255 -23.392 1.00 97.75 85 LEU A C 1
ATOM 685 O O . LEU A 1 85 ? 19.246 -3.174 -22.286 1.00 97.75 85 LEU A O 1
ATOM 689 N N . ASN A 1 86 ? 19.096 -3.031 -24.516 1.00 97.06 86 ASN A N 1
ATOM 690 C CA . ASN A 1 86 ? 17.692 -2.635 -24.510 1.00 97.06 86 ASN A CA 1
ATOM 691 C C . ASN A 1 86 ? 16.792 -3.722 -23.895 1.00 97.06 86 ASN A C 1
ATOM 693 O O . ASN A 1 86 ? 15.890 -3.417 -23.117 1.00 97.06 86 ASN A O 1
ATOM 697 N N . GLN A 1 87 ? 17.078 -5.003 -24.161 1.00 97.62 87 GLN A N 1
ATOM 698 C CA . GLN A 1 87 ? 16.381 -6.115 -23.504 1.00 97.62 87 GLN A CA 1
ATOM 699 C C . GLN A 1 87 ? 16.616 -6.138 -21.987 1.00 97.62 87 GLN A C 1
ATOM 701 O O . GLN A 1 87 ? 15.686 -6.404 -21.226 1.00 97.62 87 GLN A O 1
ATOM 706 N N . GLN A 1 88 ? 17.840 -5.861 -21.525 1.00 97.50 88 GLN A N 1
ATOM 707 C CA . GLN A 1 88 ? 18.142 -5.779 -20.091 1.00 97.50 88 GLN A CA 1
ATOM 708 C C . GLN A 1 88 ? 17.407 -4.617 -19.418 1.00 97.50 88 GLN A C 1
ATOM 710 O O . GLN A 1 88 ? 16.834 -4.804 -18.345 1.00 97.50 88 GLN A O 1
ATOM 715 N N . ILE A 1 89 ? 17.370 -3.448 -20.062 1.00 97.12 89 ILE A N 1
ATOM 716 C CA . ILE A 1 89 ? 16.620 -2.282 -19.581 1.00 97.12 89 ILE A CA 1
ATOM 717 C C . ILE A 1 89 ? 15.126 -2.613 -19.481 1.00 97.12 89 ILE A C 1
ATOM 719 O O . ILE A 1 89 ? 14.508 -2.307 -18.462 1.00 97.12 89 ILE A O 1
ATOM 723 N N . GLY A 1 90 ? 14.564 -3.298 -20.483 1.00 96.94 90 GLY A N 1
ATOM 724 C CA . GLY A 1 90 ? 13.178 -3.775 -20.451 1.00 96.94 90 GLY A CA 1
ATOM 725 C C . GLY A 1 90 ? 12.897 -4.665 -19.237 1.00 96.94 90 GLY A C 1
ATOM 726 O O . GLY A 1 90 ? 12.002 -4.367 -18.449 1.00 96.94 90 GLY A O 1
ATOM 727 N N . LYS A 1 91 ? 13.733 -5.687 -19.007 1.00 97.25 91 LYS A N 1
ATOM 728 C CA . LYS A 1 91 ? 13.616 -6.579 -17.836 1.00 97.25 91 LYS A CA 1
ATOM 729 C C . LYS A 1 91 ? 13.723 -5.828 -16.507 1.00 97.25 91 LYS A C 1
ATOM 731 O O . LYS A 1 91 ? 12.981 -6.116 -15.572 1.00 97.25 91 LYS A O 1
ATOM 736 N N . TYR A 1 92 ? 14.640 -4.865 -16.410 1.00 96.56 92 TYR A N 1
ATOM 737 C CA . TYR A 1 92 ? 14.797 -4.043 -15.210 1.00 96.56 92 TYR A CA 1
ATOM 738 C C . TYR A 1 92 ? 13.567 -3.155 -14.960 1.00 96.56 92 TYR A C 1
ATOM 740 O O . TYR A 1 92 ? 13.120 -3.014 -13.822 1.00 96.56 92 TYR A O 1
ATOM 748 N N . SER A 1 93 ? 12.979 -2.598 -16.023 1.00 96.75 93 SER A N 1
ATOM 749 C CA . SER A 1 93 ? 11.745 -1.813 -15.945 1.00 96.75 93 SER A CA 1
ATOM 750 C C . SER A 1 93 ? 10.558 -2.651 -15.452 1.00 96.75 93 SER A C 1
ATOM 752 O O . SER A 1 93 ? 9.855 -2.225 -14.534 1.00 96.75 93 SER A O 1
ATOM 754 N N . GLU A 1 94 ? 10.379 -3.862 -15.987 1.00 96.75 94 GLU A N 1
ATOM 755 C CA . GLU A 1 94 ? 9.343 -4.808 -15.544 1.00 96.75 94 GLU A CA 1
ATOM 756 C C . GLU A 1 94 ? 9.516 -5.198 -14.069 1.00 96.75 94 GLU A C 1
ATOM 758 O O . GLU A 1 94 ? 8.554 -5.173 -13.296 1.00 96.75 94 GLU A O 1
ATOM 763 N N . LEU A 1 95 ? 10.754 -5.493 -13.654 1.00 97.12 95 LEU A N 1
ATOM 764 C CA . LEU A 1 95 ? 11.071 -5.826 -12.267 1.00 97.12 95 LEU A CA 1
ATOM 765 C C . LEU A 1 95 ? 10.723 -4.672 -11.317 1.00 97.12 95 LEU A C 1
ATOM 767 O O . LEU A 1 95 ? 10.089 -4.895 -10.287 1.00 97.12 95 LEU A O 1
ATOM 771 N N . ASN A 1 96 ? 11.074 -3.435 -11.672 1.00 95.94 96 ASN A N 1
ATOM 772 C CA . ASN A 1 96 ? 10.730 -2.261 -10.868 1.00 95.94 96 ASN A CA 1
ATOM 773 C C . ASN A 1 96 ? 9.216 -2.049 -10.760 1.00 95.94 96 ASN A C 1
ATOM 775 O O . ASN A 1 96 ? 8.721 -1.710 -9.685 1.00 95.94 96 ASN A O 1
ATOM 779 N N . GLN A 1 97 ? 8.463 -2.296 -11.836 1.00 96.25 97 GLN A N 1
ATOM 780 C CA . GLN A 1 97 ? 7.002 -2.246 -11.779 1.00 96.25 97 GLN A CA 1
ATOM 781 C C . GLN A 1 97 ? 6.446 -3.298 -10.808 1.00 96.25 97 GLN A C 1
ATOM 783 O O . GLN A 1 97 ? 5.518 -3.021 -10.046 1.00 96.25 97 GLN A O 1
ATOM 788 N N . GLN A 1 98 ? 7.017 -4.504 -10.807 1.00 96.50 98 GLN A N 1
ATOM 789 C CA . GLN A 1 98 ? 6.612 -5.566 -9.893 1.00 96.50 98 GLN A CA 1
ATOM 790 C C . GLN A 1 98 ? 6.948 -5.232 -8.431 1.00 96.50 98 GLN A C 1
ATOM 792 O O . GLN A 1 98 ? 6.107 -5.440 -7.556 1.00 96.50 98 GLN A O 1
ATOM 797 N N . ILE A 1 99 ? 8.130 -4.664 -8.168 1.00 96.31 99 ILE A N 1
ATOM 798 C CA . ILE A 1 99 ? 8.518 -4.169 -6.838 1.00 96.31 99 ILE A CA 1
ATOM 799 C C . ILE A 1 99 ? 7.520 -3.112 -6.347 1.00 96.31 99 ILE A C 1
ATOM 801 O O . ILE A 1 99 ? 7.078 -3.189 -5.202 1.00 96.31 99 ILE A O 1
ATOM 805 N N . GLY A 1 100 ? 7.102 -2.182 -7.215 1.00 97.06 100 GLY A N 1
ATOM 806 C CA . GLY A 1 100 ? 6.071 -1.189 -6.894 1.00 97.06 100 GLY A CA 1
ATOM 807 C C . GLY A 1 100 ? 4.757 -1.827 -6.430 1.00 97.06 100 GLY A C 1
ATOM 808 O O . GLY A 1 100 ? 4.254 -1.491 -5.361 1.00 97.06 100 GLY A O 1
ATOM 809 N N . LYS A 1 101 ? 4.260 -2.834 -7.160 1.00 97.00 101 LYS A N 1
ATOM 810 C CA . LYS A 1 101 ? 3.036 -3.570 -6.788 1.00 97.00 101 LYS A CA 1
ATOM 811 C C . LYS A 1 101 ? 3.157 -4.272 -5.432 1.00 97.00 101 LYS A C 1
ATOM 813 O O . LYS A 1 101 ? 2.231 -4.219 -4.627 1.00 97.00 101 LYS A O 1
ATOM 818 N N . TYR A 1 102 ? 4.289 -4.928 -5.163 1.00 96.81 102 TYR A N 1
ATOM 819 C CA . TYR A 1 102 ? 4.518 -5.560 -3.859 1.00 96.81 102 TYR A CA 1
ATOM 820 C C . TYR A 1 102 ? 4.618 -4.531 -2.730 1.00 96.81 102 TYR A C 1
ATOM 822 O O . TYR A 1 102 ? 4.112 -4.782 -1.638 1.00 96.81 102 TYR A O 1
ATOM 830 N N . SER A 1 103 ? 5.225 -3.371 -2.989 1.00 97.50 103 SER A N 1
ATOM 831 C CA . SER A 1 103 ? 5.297 -2.270 -2.027 1.00 97.50 103 SER A CA 1
ATOM 832 C C . SER A 1 103 ? 3.906 -1.748 -1.660 1.00 97.50 103 SER A C 1
ATOM 834 O O . SER A 1 103 ? 3.606 -1.593 -0.477 1.00 97.50 103 SER A O 1
ATOM 836 N N . GLU A 1 104 ? 3.040 -1.524 -2.650 1.00 97.38 104 GLU A N 1
ATOM 837 C CA . GLU A 1 104 ? 1.651 -1.099 -2.432 1.00 97.38 104 GLU A CA 1
ATOM 838 C C . GLU A 1 104 ? 0.858 -2.138 -1.631 1.00 97.38 104 GLU A C 1
ATOM 840 O O . GLU A 1 104 ? 0.192 -1.793 -0.654 1.00 97.38 104 GLU A O 1
ATOM 845 N N . LEU A 1 105 ? 0.972 -3.421 -1.994 1.00 97.62 105 LEU A N 1
ATOM 846 C CA . LEU A 1 105 ? 0.321 -4.510 -1.265 1.00 97.62 105 LEU A CA 1
ATOM 847 C C . LEU A 1 105 ? 0.790 -4.571 0.193 1.00 97.62 105 LEU A C 1
ATOM 849 O O . LEU A 1 105 ? -0.022 -4.717 1.104 1.00 97.62 105 LEU A O 1
ATOM 853 N N . ASN A 1 106 ? 2.094 -4.429 0.428 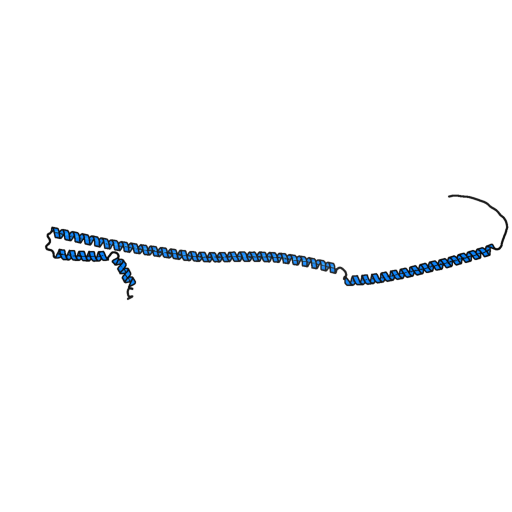1.00 97.31 106 ASN A N 1
ATOM 854 C CA . ASN A 1 106 ? 2.642 -4.434 1.777 1.00 97.31 106 ASN A CA 1
ATOM 855 C C . ASN A 1 106 ? 2.111 -3.249 2.599 1.00 97.31 106 ASN A C 1
ATOM 857 O O . ASN A 1 106 ? 1.722 -3.419 3.752 1.00 97.31 106 ASN A O 1
ATOM 861 N N . GLN A 1 107 ? 2.013 -2.061 1.995 1.00 98.06 107 GLN A N 1
ATOM 862 C CA . GLN A 1 107 ? 1.430 -0.892 2.652 1.00 98.06 107 GLN A CA 1
ATOM 863 C C . GLN A 1 107 ? -0.051 -1.107 3.004 1.00 98.06 107 GLN A C 1
ATOM 865 O O . GLN A 1 107 ? -0.482 -0.736 4.094 1.00 98.06 107 GLN A O 1
ATOM 870 N N . GLN A 1 108 ? -0.823 -1.757 2.128 1.00 98.00 108 GLN A N 1
ATOM 871 C CA . GLN A 1 108 ? -2.211 -2.127 2.421 1.00 98.00 108 GLN A CA 1
ATOM 872 C C . GLN A 1 108 ? -2.311 -3.096 3.604 1.00 98.00 108 GLN A C 1
ATOM 874 O O . GLN A 1 108 ? -3.147 -2.890 4.482 1.00 98.00 108 GLN A O 1
ATOM 879 N N . ILE A 1 109 ? -1.451 -4.116 3.660 1.00 97.38 109 ILE A N 1
ATOM 880 C CA . ILE A 1 109 ? -1.414 -5.076 4.773 1.00 97.38 109 ILE A CA 1
ATOM 881 C C . ILE A 1 109 ? -1.097 -4.359 6.090 1.00 97.38 109 ILE A C 1
ATOM 883 O O . ILE A 1 109 ? -1.788 -4.576 7.084 1.00 97.38 109 ILE A O 1
ATOM 887 N N . VAL A 1 110 ? -0.102 -3.468 6.098 1.00 97.88 110 VAL A N 1
ATOM 888 C CA . VAL A 1 110 ? 0.255 -2.679 7.289 1.00 97.88 110 VAL A CA 1
ATOM 889 C C . VAL A 1 110 ? -0.927 -1.832 7.765 1.00 97.88 110 VAL A C 1
ATOM 891 O O . VAL A 1 110 ? -1.253 -1.855 8.952 1.00 97.88 110 VAL A O 1
ATOM 894 N N . ASN A 1 111 ? -1.620 -1.150 6.850 1.00 98.00 111 ASN A N 1
ATOM 895 C CA . ASN A 1 111 ? -2.798 -0.352 7.195 1.00 98.00 111 ASN A CA 1
ATOM 896 C C . ASN A 1 111 ? -3.923 -1.220 7.784 1.00 98.00 111 ASN A C 1
ATOM 898 O O . ASN A 1 111 ? -4.511 -0.860 8.801 1.00 98.00 111 ASN A O 1
ATOM 902 N N . GLN A 1 112 ? -4.191 -2.392 7.198 1.00 98.19 112 GLN A N 1
ATOM 903 C CA . GLN A 1 112 ? -5.205 -3.322 7.708 1.00 98.19 112 GLN A CA 1
ATOM 904 C C . GLN A 1 112 ? -4.864 -3.855 9.104 1.00 98.19 112 GLN A C 1
ATOM 906 O O . GLN A 1 112 ? -5.755 -3.982 9.946 1.00 98.19 112 GLN A O 1
ATOM 911 N N . ILE A 1 113 ? -3.587 -4.148 9.368 1.00 97.81 113 ILE A N 1
ATOM 912 C CA . ILE A 1 113 ? -3.123 -4.553 10.700 1.00 97.81 113 ILE A CA 1
ATOM 913 C C . ILE A 1 113 ? -3.386 -3.427 11.703 1.00 97.81 113 ILE A C 1
ATOM 915 O O . ILE A 1 113 ? -3.988 -3.673 12.747 1.00 97.81 113 ILE A O 1
ATOM 919 N N . GLN A 1 114 ? -3.023 -2.189 11.365 1.00 98.00 114 GLN A N 1
ATOM 920 C CA . GLN A 1 114 ? -3.242 -1.035 12.236 1.00 98.00 114 GLN A CA 1
ATOM 921 C C . GLN A 1 114 ? -4.736 -0.797 12.522 1.00 98.00 114 GLN A C 1
ATOM 923 O O . GLN A 1 114 ? -5.121 -0.535 13.664 1.00 98.00 114 GLN A O 1
ATOM 928 N N . GLU A 1 115 ? -5.605 -0.931 11.518 1.00 98.06 115 GLU A N 1
ATOM 929 C CA . GLU A 1 115 ? -7.058 -0.849 11.709 1.00 98.06 115 GLU A CA 1
ATOM 930 C C . GLU A 1 115 ? -7.590 -1.965 12.619 1.00 98.06 115 GLU A C 1
ATOM 932 O O . GLU A 1 115 ? -8.447 -1.725 13.476 1.00 98.06 115 GLU A O 1
ATOM 937 N N . ALA A 1 116 ? -7.097 -3.194 12.452 1.00 98.00 116 ALA A N 1
ATOM 938 C CA . ALA A 1 116 ? -7.480 -4.320 13.297 1.00 98.00 116 ALA A CA 1
ATOM 939 C C . ALA A 1 116 ? -7.042 -4.104 14.754 1.00 98.00 116 ALA A C 1
ATOM 941 O O . ALA A 1 116 ? -7.828 -4.340 15.674 1.00 98.00 116 ALA A O 1
ATOM 942 N N . GLU A 1 117 ? -5.831 -3.592 14.978 1.00 98.00 117 GLU A N 1
ATOM 943 C CA . GLU A 1 117 ? -5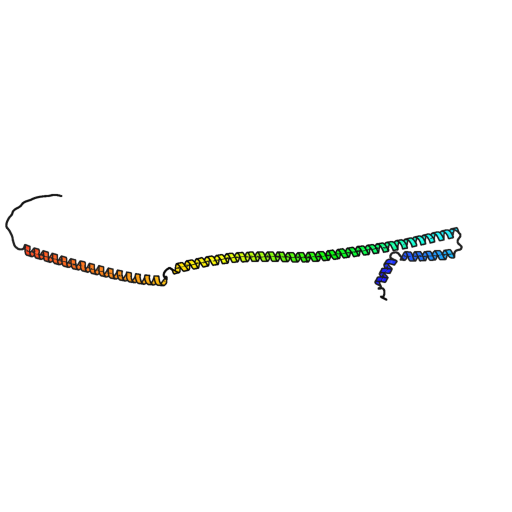.339 -3.229 16.309 1.00 98.00 117 GLU A CA 1
ATOM 944 C C . GLU A 1 117 ? -6.211 -2.156 16.968 1.00 98.00 117 GLU A C 1
ATOM 946 O O . GLU A 1 117 ? -6.609 -2.307 18.127 1.00 98.00 117 GLU A O 1
ATOM 951 N N . GLN A 1 118 ? -6.583 -1.109 16.227 1.00 97.69 118 GLN A N 1
ATOM 952 C CA . GLN A 1 118 ? -7.487 -0.071 16.727 1.00 97.69 118 GLN A CA 1
ATOM 953 C C . GLN A 1 118 ? -8.858 -0.638 17.113 1.00 97.69 118 GLN A C 1
ATOM 955 O O . GLN A 1 118 ? -9.376 -0.309 18.183 1.00 97.69 118 GLN A O 1
ATOM 960 N N . LYS A 1 119 ? -9.423 -1.542 16.301 1.00 98.12 119 LYS A N 1
ATOM 961 C CA . LYS A 1 119 ? -10.681 -2.234 16.626 1.00 98.12 119 LYS A CA 1
ATOM 962 C C . LYS A 1 119 ? -10.556 -3.065 17.901 1.00 98.12 119 LYS A C 1
ATOM 964 O O . LYS A 1 119 ? -11.427 -2.984 18.761 1.00 98.12 119 LYS A O 1
ATOM 969 N N . ILE A 1 120 ? -9.456 -3.803 18.072 1.00 97.50 120 ILE A N 1
ATOM 970 C CA . ILE A 1 120 ? -9.198 -4.584 19.292 1.00 97.50 120 ILE A CA 1
ATOM 971 C C . ILE A 1 120 ? -9.135 -3.672 20.522 1.00 97.50 120 ILE A C 1
ATOM 973 O O . ILE A 1 120 ? -9.702 -4.006 21.565 1.00 97.50 120 ILE A O 1
ATOM 977 N N . ILE A 1 121 ? -8.459 -2.525 20.423 1.00 97.94 121 ILE A N 1
ATOM 978 C CA . ILE A 1 121 ? -8.381 -1.547 21.516 1.00 97.94 121 ILE A CA 1
ATOM 979 C C . ILE A 1 121 ? -9.777 -1.004 21.852 1.00 97.94 121 ILE A C 1
ATOM 981 O O . ILE A 1 121 ? -10.145 -0.973 23.029 1.00 97.94 121 ILE A O 1
ATOM 985 N N . GLY A 1 122 ? -10.571 -0.647 20.837 1.00 97.81 122 GLY A N 1
ATOM 986 C CA . GLY A 1 122 ? -11.958 -0.206 21.003 1.00 97.81 122 GLY A CA 1
ATOM 987 C C . GLY A 1 122 ? -12.814 -1.245 21.728 1.00 97.81 122 GLY A C 1
ATOM 988 O O . GLY A 1 122 ? -13.360 -0.965 22.794 1.00 97.81 122 GLY A O 1
ATOM 989 N N . SER A 1 123 ? -12.830 -2.486 21.235 1.00 97.31 123 SER A N 1
ATOM 990 C CA . SER A 1 123 ? -13.600 -3.575 21.848 1.00 97.31 123 SER A CA 1
ATOM 991 C C . SER A 1 123 ? -13.140 -3.912 23.271 1.00 97.31 123 SER A C 1
ATOM 993 O O . SER A 1 123 ? -13.959 -4.271 24.117 1.00 97.31 123 SER A O 1
ATOM 995 N N . LYS A 1 124 ? -11.843 -3.778 23.587 1.00 97.94 124 LYS A N 1
ATOM 996 C CA . LYS A 1 124 ? -11.347 -3.935 24.967 1.00 97.94 124 LYS A CA 1
ATOM 997 C C . LYS A 1 124 ? -11.920 -2.870 25.900 1.00 97.94 124 LYS A C 1
ATOM 999 O O . LYS A 1 124 ? -12.274 -3.200 27.032 1.00 97.94 124 LYS A O 1
ATOM 1004 N N . LYS A 1 125 ? -12.014 -1.618 25.445 1.00 97.56 125 LYS A N 1
ATOM 1005 C CA . LYS A 1 125 ? -12.595 -0.522 26.231 1.00 97.56 125 LYS A CA 1
ATOM 1006 C C . LYS A 1 125 ? -14.087 -0.754 26.476 1.00 97.56 125 LYS A C 1
ATOM 1008 O O . LYS A 1 125 ? -14.517 -0.732 27.626 1.00 97.56 125 LYS A O 1
ATOM 1013 N N . GLU A 1 126 ? -14.835 -1.084 25.427 1.00 97.62 126 GLU A N 1
ATOM 1014 C CA . GLU A 1 126 ? -16.263 -1.416 25.525 1.00 97.62 126 GLU A CA 1
ATOM 1015 C C . GLU A 1 126 ? -16.513 -2.592 26.479 1.00 97.62 126 GLU A C 1
ATOM 1017 O O . GLU A 1 126 ? -17.430 -2.560 27.299 1.00 97.62 126 GLU A O 1
ATOM 1022 N N . LEU A 1 127 ? -15.657 -3.620 26.444 1.00 97.06 127 LEU A N 1
ATOM 1023 C CA . LEU A 1 127 ? -15.751 -4.756 27.358 1.00 97.06 127 LEU A CA 1
ATOM 1024 C C . LEU A 1 127 ? -15.572 -4.343 28.826 1.00 97.06 127 LEU A C 1
ATOM 1026 O O . LEU A 1 127 ? -16.250 -4.888 29.701 1.00 97.06 127 LEU A O 1
ATOM 1030 N N . LEU A 1 128 ? -14.653 -3.419 29.121 1.00 96.88 128 LEU A N 1
ATOM 1031 C CA . LEU A 1 128 ? -14.451 -2.913 30.481 1.00 96.88 128 LEU A CA 1
ATOM 1032 C C . LEU A 1 128 ? -15.674 -2.130 30.968 1.00 96.88 128 LEU A C 1
ATOM 1034 O O . LEU A 1 128 ? -16.142 -2.367 32.082 1.00 96.88 128 LEU A O 1
ATOM 1038 N N . GLU A 1 129 ? -16.229 -1.266 30.121 1.00 96.88 129 GLU A N 1
ATOM 1039 C CA . GLU A 1 129 ? -17.449 -0.512 30.422 1.00 96.88 129 GLU A CA 1
ATOM 1040 C C . GLU A 1 129 ? -18.638 -1.456 30.664 1.00 96.88 129 GLU A C 1
ATOM 1042 O O . GLU A 1 129 ? -19.318 -1.360 31.688 1.00 96.88 129 GLU A O 1
ATOM 1047 N N . ALA A 1 130 ? -18.831 -2.456 29.800 1.00 97.00 130 ALA A N 1
ATOM 1048 C CA . ALA A 1 130 ? -19.877 -3.464 29.956 1.00 97.00 130 ALA A CA 1
ATOM 1049 C C . ALA A 1 130 ? -19.720 -4.286 31.249 1.00 97.00 130 ALA A C 1
ATOM 1051 O O . ALA A 1 130 ? -20.711 -4.584 31.926 1.00 97.00 130 ALA A O 1
ATOM 1052 N N . LYS A 1 131 ? -18.484 -4.635 31.636 1.00 97.44 131 LYS A N 1
ATOM 1053 C CA . LYS A 1 131 ? -18.204 -5.303 32.919 1.00 97.44 131 LYS A CA 1
ATOM 1054 C C . LYS A 1 131 ? -18.584 -4.425 34.108 1.00 97.44 131 LYS A C 1
ATOM 1056 O O . LYS A 1 131 ? -19.193 -4.934 35.049 1.00 97.44 131 LYS A O 1
ATOM 1061 N N . GLN A 1 132 ? -18.265 -3.133 34.059 1.00 97.06 132 GLN A N 1
ATOM 1062 C CA . GLN A 1 132 ? -18.627 -2.198 35.122 1.00 97.06 132 GLN A CA 1
ATOM 1063 C C . GLN A 1 132 ? -20.147 -2.062 35.248 1.00 97.06 132 GLN A C 1
ATOM 1065 O O . GLN A 1 132 ? -20.683 -2.171 36.348 1.00 97.06 132 GLN A O 1
ATOM 1070 N N . ILE A 1 133 ? -20.856 -1.910 34.126 1.00 97.25 133 ILE A N 1
ATOM 1071 C CA . ILE A 1 133 ? -22.324 -1.846 34.108 1.00 97.25 133 ILE A CA 1
ATOM 1072 C C . ILE A 1 133 ? -22.923 -3.121 34.707 1.00 97.25 133 ILE A C 1
ATOM 1074 O O . ILE A 1 133 ? -23.835 -3.051 35.532 1.00 97.25 133 ILE A O 1
ATOM 1078 N N . ARG A 1 134 ? -22.395 -4.295 34.341 1.00 97.44 134 ARG A N 1
ATOM 1079 C CA . ARG A 1 134 ? -22.848 -5.572 34.903 1.00 97.44 134 ARG A CA 1
ATOM 1080 C C . ARG A 1 134 ? -22.639 -5.636 36.417 1.00 97.44 134 ARG A C 1
ATOM 1082 O O . ARG A 1 134 ? -23.545 -6.087 37.112 1.00 97.44 134 ARG A O 1
ATOM 1089 N N . LYS A 1 135 ? -21.484 -5.189 36.917 1.00 97.81 135 LYS A N 1
ATOM 1090 C CA . LYS A 1 135 ? -21.191 -5.138 38.356 1.00 97.81 135 LYS A CA 1
ATOM 1091 C C . LYS A 1 135 ? -22.184 -4.228 39.084 1.00 97.81 135 LYS A C 1
ATOM 1093 O O . LYS A 1 135 ? -22.834 -4.681 40.018 1.00 97.81 135 LYS A O 1
ATOM 1098 N N . ASN A 1 136 ? -22.381 -3.005 38.588 1.00 97.19 136 ASN A N 1
ATOM 1099 C CA . ASN A 1 136 ? -23.337 -2.055 39.164 1.00 97.19 136 ASN A CA 1
ATOM 1100 C C . ASN A 1 136 ? -24.758 -2.640 39.188 1.00 97.19 136 ASN A C 1
ATOM 1102 O O . ASN A 1 136 ? -25.458 -2.541 40.189 1.00 97.19 136 ASN A O 1
ATOM 1106 N N . ARG A 1 137 ? -25.178 -3.312 38.107 1.00 97.50 137 ARG A N 1
ATOM 1107 C CA . ARG A 1 137 ? -26.492 -3.965 38.035 1.00 97.50 137 ARG A CA 1
ATOM 1108 C C . ARG A 1 137 ? -26.652 -5.066 39.085 1.00 97.50 137 ARG A C 1
ATOM 1110 O O . ARG A 1 137 ? -27.693 -5.138 39.723 1.00 97.50 137 ARG A O 1
ATOM 1117 N N . GLN A 1 138 ? -25.621 -5.883 39.302 1.00 96.19 138 GLN A N 1
ATOM 1118 C CA . GLN A 1 138 ? -25.633 -6.914 40.346 1.00 96.19 138 GLN A CA 1
ATOM 1119 C C . GLN A 1 138 ? -25.696 -6.316 41.759 1.00 96.19 138 GLN A C 1
ATOM 1121 O O . GLN A 1 138 ? -26.396 -6.851 42.619 1.00 96.19 138 GLN A O 1
ATOM 1126 N N . GLU A 1 139 ? -24.992 -5.209 42.001 1.00 96.00 139 GLU A N 1
ATOM 1127 C CA . GLU A 1 139 ? -25.053 -4.481 43.272 1.00 96.00 139 GLU A CA 1
ATOM 1128 C C . GLU A 1 139 ? -26.459 -3.914 43.513 1.00 96.00 139 GLU A C 1
ATOM 1130 O O . GLU A 1 139 ? -27.020 -4.125 44.589 1.00 96.00 139 GLU A O 1
ATOM 1135 N N . TYR A 1 140 ? -27.075 -3.292 42.501 1.00 97.19 140 TYR A N 1
ATOM 1136 C CA . TYR A 1 140 ? -28.456 -2.812 42.587 1.00 97.19 140 TYR A CA 1
ATOM 1137 C C . TYR A 1 140 ? -29.459 -3.941 42.822 1.00 97.19 140 TYR A C 1
ATOM 1139 O O . TYR A 1 140 ? -30.325 -3.800 43.682 1.00 97.19 140 TYR A O 1
ATOM 1147 N N . ASP A 1 141 ? -29.328 -5.073 42.127 1.00 97.31 141 ASP A N 1
ATOM 1148 C CA . ASP A 1 141 ? -30.202 -6.234 42.331 1.00 97.31 141 ASP A CA 1
ATOM 1149 C C . ASP A 1 141 ? -30.070 -6.793 43.759 1.00 97.31 141 ASP A C 1
ATOM 1151 O O . ASP A 1 141 ? -31.056 -7.227 44.357 1.00 97.31 141 ASP A O 1
ATOM 1155 N N . THR A 1 142 ? -28.860 -6.769 44.327 1.00 96.75 142 THR A N 1
ATOM 1156 C CA . THR A 1 142 ? -28.611 -7.207 45.710 1.00 96.75 142 THR A CA 1
ATOM 1157 C C . THR A 1 142 ? -29.256 -6.249 46.709 1.00 96.75 142 THR A C 1
ATOM 1159 O O . THR A 1 142 ? -30.026 -6.690 47.561 1.00 96.75 142 THR A O 1
ATOM 1162 N N . MET A 1 143 ? -29.032 -4.940 46.556 1.00 95.12 143 MET A N 1
ATOM 1163 C CA . MET A 1 143 ? -29.670 -3.926 47.402 1.00 95.12 143 MET A CA 1
ATOM 1164 C C . MET A 1 143 ? -31.197 -3.976 47.296 1.00 95.12 143 MET A C 1
ATOM 1166 O O . MET A 1 143 ? -31.882 -3.895 48.309 1.00 95.12 143 MET A O 1
ATOM 1170 N N . ALA A 1 144 ? -31.747 -4.158 46.094 1.00 96.19 144 ALA A N 1
ATOM 1171 C CA . ALA A 1 144 ? -33.187 -4.271 45.882 1.00 96.19 144 ALA A CA 1
ATOM 1172 C C . ALA A 1 144 ? -33.782 -5.489 46.607 1.00 96.19 144 ALA A C 1
ATOM 1174 O O . ALA A 1 144 ? -34.843 -5.374 47.222 1.00 96.19 144 ALA A O 1
ATOM 1175 N N . LYS A 1 145 ? -33.089 -6.638 46.588 1.00 95.81 145 LYS A N 1
ATOM 1176 C CA . LYS A 1 145 ? -33.491 -7.828 47.359 1.00 95.81 145 LYS A CA 1
ATOM 1177 C C . LYS A 1 145 ? -33.475 -7.576 48.862 1.00 95.81 145 LYS A C 1
ATOM 1179 O O . LYS A 1 145 ? -34.373 -8.045 49.553 1.00 95.81 145 LYS A O 1
ATOM 1184 N N . ASP A 1 146 ? -32.477 -6.858 49.371 1.00 94.94 146 ASP A N 1
ATOM 1185 C CA . ASP A 1 146 ? -32.421 -6.513 50.792 1.00 94.94 146 ASP A CA 1
ATOM 1186 C C . ASP A 1 146 ? -33.520 -5.515 51.175 1.00 94.94 146 ASP A C 1
ATOM 1188 O O . ASP A 1 146 ? -34.202 -5.721 52.176 1.00 94.94 146 ASP A O 1
ATOM 1192 N N . ILE A 1 147 ? -33.788 -4.508 50.339 1.00 92.88 147 ILE A N 1
ATOM 1193 C CA . ILE A 1 147 ? -34.896 -3.558 50.529 1.00 92.88 147 ILE A CA 1
ATOM 1194 C C . ILE A 1 147 ? -36.246 -4.287 50.563 1.00 92.88 147 ILE A C 1
ATOM 1196 O O . ILE A 1 147 ? -37.075 -3.979 51.414 1.00 92.88 147 ILE A O 1
ATOM 1200 N N . GLN A 1 148 ? -36.461 -5.290 49.705 1.00 91.00 148 GLN A N 1
ATOM 1201 C CA . GLN A 1 148 ? -37.695 -6.090 49.695 1.00 91.00 148 GLN A CA 1
ATOM 1202 C C . GLN A 1 148 ? -37.943 -6.889 50.984 1.00 91.00 148 GLN A C 1
ATOM 1204 O O . GLN A 1 148 ? -39.080 -7.292 51.225 1.00 91.00 148 GLN A O 1
ATOM 1209 N N . LYS A 1 149 ? -36.921 -7.129 51.818 1.00 92.38 149 LYS A N 1
ATOM 1210 C CA . LYS A 1 149 ? -37.106 -7.773 53.132 1.00 92.38 149 LYS A CA 1
ATOM 1211 C C . LYS A 1 149 ? -37.759 -6.835 54.150 1.00 92.38 149 LYS A C 1
ATOM 1213 O O . LYS A 1 149 ? -38.301 -7.307 55.147 1.00 92.38 149 LYS A O 1
ATOM 1218 N N . HIS A 1 150 ? -37.689 -5.524 53.929 1.00 90.12 150 HIS A N 1
ATOM 1219 C CA . HIS A 1 150 ? -38.297 -4.527 54.800 1.00 90.12 150 HIS A CA 1
ATOM 1220 C C . HIS A 1 150 ? -39.758 -4.262 54.398 1.00 90.12 150 HIS A C 1
ATOM 1222 O O . HIS A 1 150 ? -40.110 -4.386 53.224 1.00 90.12 150 HIS A O 1
ATOM 1228 N N . PRO A 1 151 ? -40.635 -3.916 55.361 1.00 89.69 151 PRO A N 1
ATOM 1229 C CA . PRO A 1 151 ? -42.037 -3.644 55.073 1.00 89.69 151 PRO A CA 1
ATOM 1230 C C . PRO A 1 151 ? -42.193 -2.420 54.169 1.00 89.69 151 PRO A C 1
ATOM 1232 O O . PRO A 1 151 ? -41.389 -1.487 54.206 1.00 89.69 151 PRO A O 1
ATOM 1235 N N . ASP A 1 152 ? -43.267 -2.421 53.378 1.00 91.56 152 ASP A N 1
ATOM 1236 C CA . ASP A 1 152 ? -43.565 -1.319 52.472 1.00 91.56 152 ASP A CA 1
ATOM 1237 C C . ASP A 1 152 ? -43.673 0.012 53.227 1.00 91.56 152 ASP A C 1
ATOM 1239 O O . ASP A 1 152 ? -44.342 0.126 54.263 1.00 91.56 152 ASP A O 1
ATOM 1243 N N . ARG A 1 153 ? -43.015 1.038 52.684 1.00 91.50 153 ARG A N 1
ATOM 1244 C CA . ARG A 1 153 ? -42.915 2.349 53.325 1.00 91.50 153 ARG A CA 1
ATOM 1245 C C . ARG A 1 153 ? -44.295 2.962 53.516 1.00 91.50 153 ARG A C 1
ATOM 1247 O O . ARG A 1 153 ? -44.600 3.405 54.617 1.00 91.50 153 ARG A O 1
ATOM 1254 N N . LEU A 1 154 ? -45.131 2.945 52.477 1.00 91.75 154 LEU A N 1
ATOM 1255 C CA . LEU A 1 154 ? -46.446 3.583 52.501 1.00 91.75 154 LEU A CA 1
ATOM 1256 C C . LEU A 1 154 ? -47.359 2.918 53.540 1.00 91.75 154 LEU A C 1
ATOM 1258 O O . LEU A 1 154 ? -48.022 3.598 54.324 1.00 91.75 154 LEU A O 1
ATOM 1262 N N . GLY A 1 155 ? -47.347 1.582 53.584 1.00 89.00 155 GLY A N 1
ATOM 1263 C CA . GLY A 1 155 ? -48.077 0.814 54.591 1.00 89.00 155 GLY A CA 1
ATOM 1264 C C . GLY A 1 155 ? -47.599 1.089 56.020 1.00 89.00 155 GLY A C 1
ATOM 1265 O O . GLY A 1 155 ? -48.418 1.224 56.929 1.00 89.00 155 GLY A O 1
ATOM 1266 N N . THR A 1 156 ? -46.285 1.206 56.225 1.00 90.12 156 THR A N 1
ATOM 1267 C CA . THR A 1 156 ? -45.704 1.461 57.553 1.00 90.12 156 THR A CA 1
ATOM 1268 C C . THR A 1 156 ? -46.007 2.881 58.038 1.00 90.12 156 THR A C 1
ATOM 1270 O O . THR A 1 156 ? -46.330 3.066 59.209 1.00 90.12 156 THR A O 1
ATOM 1273 N N . THR A 1 157 ? -45.993 3.875 57.142 1.00 92.19 157 THR A N 1
ATOM 1274 C CA . THR A 1 157 ? -46.366 5.262 57.466 1.00 92.19 157 THR A CA 1
ATOM 1275 C C . THR A 1 157 ? -47.826 5.369 57.906 1.00 92.19 157 THR A C 1
ATOM 1277 O O . THR A 1 157 ? -48.090 5.968 58.942 1.00 92.19 157 THR A O 1
ATOM 1280 N N . LYS A 1 158 ? -48.762 4.702 57.215 1.00 93.25 158 LYS A N 1
ATOM 1281 C CA . LYS A 1 158 ? -50.175 4.676 57.637 1.00 93.25 158 LYS A CA 1
ATOM 1282 C C . LYS A 1 158 ? -50.373 4.059 59.022 1.00 93.25 158 LYS A C 1
ATOM 1284 O O . LYS A 1 158 ? -51.166 4.554 59.811 1.00 93.25 158 LYS A O 1
ATOM 1289 N N . LYS A 1 159 ? -49.659 2.970 59.333 1.00 91.25 159 LYS A N 1
ATOM 1290 C CA . LYS A 1 159 ? -49.715 2.355 60.671 1.00 91.25 159 LYS A CA 1
ATOM 1291 C C . LYS A 1 159 ? -49.171 3.294 61.748 1.00 91.25 159 LYS A C 1
ATOM 1293 O O . LYS A 1 159 ? -49.740 3.349 62.828 1.00 91.25 159 LYS A O 1
ATOM 1298 N N . LEU A 1 160 ? -48.095 4.023 61.450 1.00 91.69 160 LEU A N 1
ATOM 1299 C CA . LEU A 1 160 ? -47.550 5.045 62.344 1.00 91.69 160 LEU A CA 1
ATOM 1300 C C . LEU A 1 160 ? -48.557 6.167 62.607 1.00 91.69 160 LEU A C 1
ATOM 1302 O O . LEU A 1 160 ? -48.723 6.551 63.758 1.00 91.69 160 LEU A O 1
ATOM 1306 N N . GLU A 1 161 ? -49.237 6.654 61.568 1.00 93.06 161 GLU A N 1
ATOM 1307 C CA . GLU A 1 161 ? -50.284 7.675 61.701 1.00 93.06 161 GLU A CA 1
ATOM 1308 C C . GLU A 1 161 ? -51.437 7.188 62.590 1.00 93.06 161 GLU A C 1
ATOM 1310 O O . GLU A 1 161 ? -51.807 7.885 63.529 1.00 93.06 161 GLU A O 1
ATOM 1315 N N . LEU A 1 162 ? -51.936 5.965 62.372 1.00 93.62 162 LEU A N 1
ATOM 1316 C CA . LEU A 1 162 ? -53.000 5.381 63.201 1.00 93.62 162 LEU A CA 1
ATOM 1317 C C . LEU A 1 162 ? -52.583 5.222 64.667 1.00 93.62 162 LEU A C 1
ATOM 1319 O O . LEU A 1 162 ? -53.320 5.615 65.564 1.00 93.62 162 LEU A O 1
ATOM 1323 N N . VAL A 1 163 ? -51.389 4.679 64.924 1.00 93.00 163 VAL A N 1
ATOM 1324 C CA . VAL A 1 163 ? -50.882 4.510 66.296 1.00 93.00 163 VAL A CA 1
ATOM 1325 C C . VAL A 1 163 ? -50.652 5.862 66.974 1.00 93.00 163 VAL A C 1
ATOM 1327 O O . VAL A 1 163 ? -50.881 5.989 68.174 1.00 93.00 163 VAL A O 1
ATOM 1330 N N . ALA A 1 164 ? -50.218 6.884 66.232 1.00 93.56 164 ALA A N 1
ATOM 1331 C CA . ALA A 1 164 ? -50.085 8.238 66.764 1.00 93.56 164 ALA A CA 1
ATOM 1332 C C . ALA A 1 164 ? -51.449 8.828 67.159 1.00 93.56 164 ALA A C 1
ATOM 1334 O O . ALA A 1 164 ? -51.562 9.467 68.205 1.00 93.56 164 ALA A O 1
ATOM 1335 N N . GLU A 1 165 ? -52.486 8.579 66.361 1.00 94.06 165 GLU A N 1
ATOM 1336 C CA . GLU A 1 165 ? -53.850 9.006 66.667 1.00 94.06 165 GLU A CA 1
ATOM 1337 C C . GLU A 1 165 ? -54.418 8.266 67.889 1.00 94.06 165 GLU A C 1
ATOM 1339 O O . GLU A 1 165 ? -54.948 8.900 68.802 1.00 94.06 165 GLU A O 1
ATOM 1344 N N . GLU A 1 166 ? -54.217 6.947 67.977 1.00 94.12 166 GLU A N 1
ATOM 1345 C CA . GLU A 1 166 ? -54.582 6.147 69.154 1.00 94.12 166 GLU A CA 1
ATOM 1346 C C . GLU A 1 166 ? -53.857 6.616 70.422 1.00 94.12 166 GLU A C 1
ATOM 1348 O O . GLU A 1 166 ? -54.485 6.754 71.472 1.00 94.12 166 GLU A O 1
ATOM 1353 N N . LEU A 1 167 ? -52.554 6.907 70.339 1.00 91.75 167 LEU A N 1
ATOM 1354 C CA . LEU A 1 167 ? -51.783 7.464 71.455 1.00 91.75 167 LEU A CA 1
ATOM 1355 C C . LEU A 1 167 ? -52.357 8.803 71.915 1.00 91.75 167 LEU A C 1
ATOM 1357 O O . LEU A 1 167 ? -52.549 8.991 73.115 1.00 91.75 167 LEU A O 1
ATOM 1361 N N . SER A 1 168 ? -52.689 9.696 70.979 1.00 93.50 168 SER A N 1
ATOM 1362 C CA . SER A 1 168 ? -53.300 10.987 71.309 1.00 93.50 168 SER A CA 1
ATOM 1363 C C . SER A 1 168 ? -54.642 10.813 72.025 1.00 93.50 168 SER A C 1
ATOM 1365 O O . SER A 1 168 ? -54.921 11.521 72.993 1.00 93.50 168 SER A O 1
ATOM 1367 N N . GLN A 1 169 ? -55.468 9.858 71.589 1.00 93.44 169 GLN A N 1
ATOM 1368 C CA . GLN A 1 169 ? -56.743 9.552 72.243 1.00 93.44 169 GLN A CA 1
ATOM 1369 C C . GLN A 1 169 ? -56.537 8.946 73.639 1.00 93.44 169 GLN A C 1
ATOM 1371 O O . GLN A 1 169 ? -57.231 9.303 74.596 1.00 93.44 169 GLN A O 1
ATOM 1376 N N . LEU A 1 170 ? -55.568 8.040 73.796 1.00 92.06 170 LEU A N 1
ATOM 1377 C CA . LEU A 1 170 ? -55.239 7.448 75.094 1.00 92.06 170 LEU A CA 1
ATOM 1378 C C . LEU A 1 170 ? -54.724 8.500 76.082 1.00 92.06 170 LEU A C 1
ATOM 1380 O O . LEU A 1 170 ? -55.045 8.466 77.269 1.00 92.06 170 LEU A O 1
ATOM 1384 N N . GLU A 1 171 ? -53.938 9.453 75.598 1.00 93.25 171 GLU A N 1
ATOM 1385 C CA . GLU A 1 171 ? -53.392 10.537 76.405 1.00 93.25 171 GLU A CA 1
ATOM 1386 C C . GLU A 1 171 ? -54.492 11.511 76.853 1.00 93.25 171 GLU A C 1
ATOM 1388 O O .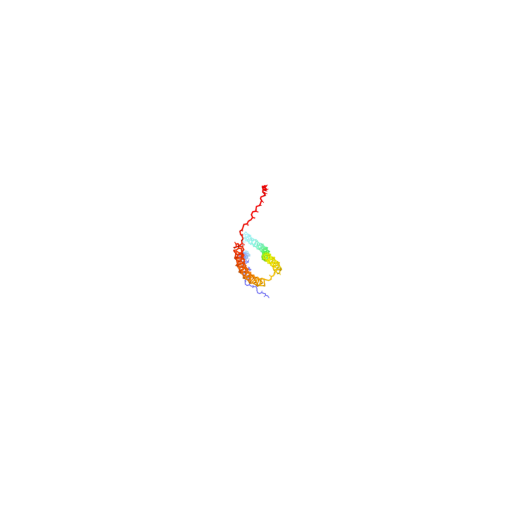 GLU A 1 171 ? -54.542 11.906 78.023 1.00 93.25 171 GLU A O 1
ATOM 1393 N N . GLU A 1 172 ? -55.452 11.811 75.974 1.00 94.00 172 GLU A N 1
ATOM 1394 C CA . GLU A 1 172 ? -56.639 12.592 76.323 1.00 94.00 172 GLU A CA 1
ATOM 1395 C C . GLU A 1 172 ? -57.517 11.863 77.351 1.00 94.00 172 GLU A C 1
ATOM 1397 O O . GLU A 1 172 ? -57.877 12.430 78.387 1.00 94.00 172 GLU A O 1
ATOM 1402 N N . THR A 1 173 ? -57.806 10.577 77.138 1.00 91.88 173 THR A N 1
ATOM 1403 C CA . THR A 1 173 ? -58.595 9.785 78.095 1.00 91.88 173 THR A CA 1
ATOM 1404 C C . THR A 1 173 ? -57.896 9.667 79.450 1.00 91.88 173 THR A C 1
ATOM 1406 O O . THR A 1 173 ? -58.543 9.892 80.476 1.00 91.88 173 THR A O 1
ATOM 1409 N N . LYS A 1 174 ? -56.579 9.427 79.488 1.00 93.25 174 LYS A N 1
ATOM 1410 C CA . LYS A 1 174 ? -55.779 9.460 80.723 1.00 93.25 174 LYS A CA 1
ATOM 1411 C C . LYS A 1 174 ? -55.943 10.794 81.450 1.00 93.25 174 LYS A C 1
ATOM 1413 O O . LYS A 1 174 ? -56.280 10.796 82.634 1.00 93.25 174 LYS A O 1
ATOM 1418 N N . LYS A 1 175 ? -55.794 11.916 80.742 1.00 94.00 175 LYS A N 1
ATOM 1419 C CA . LYS A 1 175 ? -55.966 13.262 81.309 1.00 94.00 175 LYS A CA 1
ATOM 1420 C C . LYS A 1 175 ? -57.364 13.459 81.899 1.00 94.00 175 LYS A C 1
ATOM 1422 O O . LYS A 1 175 ? -57.497 13.988 83.002 1.00 94.00 175 LYS A O 1
ATOM 1427 N N . THR A 1 176 ? -58.416 12.997 81.218 1.00 93.12 176 THR A N 1
ATOM 1428 C CA . THR A 1 176 ? -59.784 13.077 81.767 1.00 93.12 176 THR A CA 1
ATOM 1429 C C . THR A 1 176 ? -59.977 12.209 83.014 1.00 93.12 176 THR A C 1
ATOM 1431 O O . THR A 1 176 ? -60.682 12.612 83.942 1.00 93.12 176 THR A O 1
ATOM 1434 N N . MET A 1 177 ? -59.351 11.030 83.077 1.00 91.31 177 MET A N 1
ATOM 1435 C CA . MET A 1 177 ? -59.425 10.151 84.246 1.00 91.31 177 MET A CA 1
ATOM 1436 C C . MET A 1 177 ? -58.656 10.724 85.437 1.00 91.31 177 MET A C 1
ATOM 1438 O O . MET A 1 177 ? -59.174 10.691 86.552 1.00 91.31 177 MET A O 1
ATOM 1442 N N . GLU A 1 178 ? -57.481 11.313 85.211 1.00 91.88 178 GLU A N 1
ATOM 1443 C CA . GLU A 1 178 ? -56.723 12.035 86.241 1.00 91.88 178 GLU A CA 1
ATOM 1444 C C . GLU A 1 178 ? -57.543 13.194 86.821 1.00 91.88 178 GLU A C 1
ATOM 1446 O O . GLU A 1 178 ? -57.677 13.303 88.039 1.00 91.88 178 GLU A O 1
ATOM 1451 N N . GLN A 1 179 ? -58.199 13.992 85.970 1.00 92.75 179 GLN A N 1
ATOM 1452 C CA . GLN A 1 179 ? -59.103 15.060 86.416 1.00 92.75 179 GLN A CA 1
ATOM 1453 C C . GLN A 1 179 ? -60.273 14.530 87.256 1.00 92.75 179 GLN A C 1
ATOM 1455 O O . GLN A 1 179 ? -60.615 15.114 88.288 1.00 92.75 179 GLN A O 1
ATOM 1460 N N . LYS A 1 180 ? -60.894 13.414 86.845 1.00 93.94 180 LYS A N 1
ATOM 1461 C CA . LYS A 1 180 ? -61.965 12.770 87.623 1.00 93.94 180 LYS A CA 1
ATOM 1462 C C . LYS A 1 180 ? -61.456 12.271 88.973 1.00 93.94 180 LYS A C 1
ATOM 1464 O O . LYS A 1 180 ? -62.147 12.448 89.974 1.00 93.94 180 LYS A O 1
ATOM 1469 N N . LEU A 1 181 ? -60.274 11.662 89.012 1.00 93.12 181 LEU A N 1
ATOM 1470 C CA . LEU A 1 181 ? -59.664 11.156 90.238 1.00 93.12 181 LEU A CA 1
ATOM 1471 C C . LEU A 1 181 ? -59.366 12.302 91.211 1.00 93.12 181 LEU A C 1
ATOM 1473 O O . LEU A 1 181 ? -59.719 12.205 92.385 1.00 93.12 181 LEU A O 1
ATOM 1477 N N . ASP A 1 182 ? -58.824 13.416 90.724 1.00 92.75 182 ASP A N 1
ATOM 1478 C CA . ASP A 1 182 ? -58.594 14.616 91.533 1.00 92.75 182 ASP A CA 1
ATOM 1479 C C . ASP A 1 182 ? -59.897 15.229 92.059 1.00 92.75 182 ASP A C 1
ATOM 1481 O O . ASP A 1 182 ? -59.980 15.607 93.229 1.00 92.75 182 ASP A O 1
ATOM 1485 N N . MET A 1 183 ? -60.952 15.275 91.239 1.00 91.12 183 MET A N 1
ATOM 1486 C CA . MET A 1 183 ? -62.279 15.695 91.700 1.00 91.12 183 MET A CA 1
ATOM 1487 C C . MET A 1 183 ? -62.813 14.779 92.807 1.00 91.12 183 MET A C 1
ATOM 1489 O O . MET A 1 183 ? -63.338 15.275 93.803 1.00 91.12 183 MET A O 1
ATOM 1493 N N . ARG A 1 184 ? -62.644 13.455 92.684 1.00 90.50 184 ARG A N 1
ATOM 1494 C CA . ARG A 1 184 ? -63.025 12.502 93.738 1.00 90.50 184 ARG A CA 1
ATOM 1495 C C . ARG A 1 184 ? -62.184 12.681 95.001 1.00 90.50 184 ARG A C 1
ATOM 1497 O O . ARG A 1 184 ? -62.760 12.684 96.080 1.00 90.50 184 ARG A O 1
ATOM 1504 N N . ARG A 1 185 ? -60.867 12.894 94.893 1.00 90.31 185 ARG A N 1
ATOM 1505 C CA . ARG A 1 185 ? -59.996 13.212 96.043 1.00 90.31 185 ARG A CA 1
ATOM 1506 C C . ARG A 1 185 ? -60.477 14.458 96.783 1.00 90.31 185 ARG A C 1
ATOM 1508 O O . ARG A 1 185 ? -60.588 14.423 98.003 1.00 90.31 185 ARG A O 1
ATOM 1515 N N . LYS A 1 186 ? -60.827 15.523 96.054 1.00 91.38 186 LYS A N 1
ATOM 1516 C CA . LYS A 1 186 ? -61.400 16.748 96.637 1.00 91.38 186 LYS A CA 1
ATOM 1517 C C . LYS A 1 186 ? -62.738 16.477 97.329 1.00 91.38 186 LYS A C 1
ATOM 1519 O O . LYS A 1 186 ? -62.927 16.915 98.455 1.00 91.38 186 LYS A O 1
ATOM 1524 N N . GLN A 1 187 ? -63.639 15.717 96.700 1.00 88.94 187 GLN A N 1
ATOM 1525 C CA . GLN A 1 187 ? -64.921 15.320 97.304 1.00 88.94 187 GLN A CA 1
ATOM 1526 C C . GLN A 1 187 ? -64.736 14.486 98.580 1.00 88.94 187 GLN A C 1
ATOM 1528 O O . GLN A 1 187 ? -65.410 14.743 99.572 1.00 88.94 187 GLN A O 1
ATOM 1533 N N . PHE A 1 188 ? -63.808 13.524 98.577 1.00 89.75 188 PHE A N 1
ATOM 1534 C CA . PHE A 1 188 ? -63.456 12.749 99.768 1.00 89.75 188 PHE A CA 1
ATOM 1535 C C . PHE A 1 188 ? -62.878 13.631 100.871 1.00 89.75 188 PHE A C 1
ATOM 1537 O O . PHE A 1 188 ? -63.235 13.444 102.025 1.00 89.75 188 PHE A O 1
ATOM 1544 N N . HIS A 1 189 ? -62.029 14.602 100.532 1.00 89.12 189 HIS A N 1
ATOM 1545 C CA . HIS A 1 189 ? -61.496 15.543 101.512 1.00 89.12 189 HIS A CA 1
ATOM 1546 C C . HIS A 1 189 ? -62.611 16.361 102.171 1.00 89.12 189 HIS A C 1
ATOM 1548 O O . HIS A 1 189 ? -62.646 16.436 103.390 1.00 89.12 189 HIS A O 1
ATOM 1554 N N . VAL A 1 190 ? -63.570 16.875 101.389 1.00 90.75 190 VAL A N 1
ATOM 1555 C CA . VAL A 1 190 ? -64.760 17.562 101.926 1.00 90.75 190 VAL A CA 1
ATOM 1556 C C . VAL A 1 190 ? -65.565 16.643 102.847 1.00 90.75 190 VAL A C 1
ATOM 1558 O O . VAL A 1 190 ? -65.977 17.070 103.918 1.00 90.75 190 VAL A O 1
ATOM 1561 N N . LEU A 1 191 ? -65.762 15.378 102.463 1.00 86.88 191 LEU A N 1
ATOM 1562 C CA . LEU A 1 191 ? -66.466 14.405 103.299 1.00 86.88 191 LEU A CA 1
ATOM 1563 C C . LEU A 1 191 ? -65.720 14.145 104.618 1.00 86.88 191 LEU A C 1
ATOM 1565 O O . LEU A 1 191 ? -66.345 14.107 105.669 1.00 86.88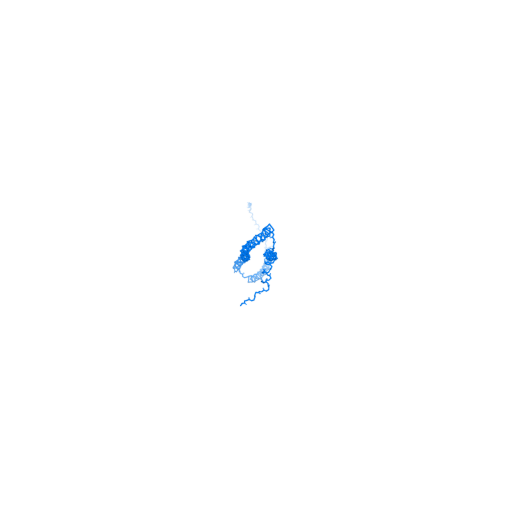 191 LEU A O 1
ATOM 1569 N N . ILE A 1 192 ? -64.393 13.995 104.569 1.00 87.00 192 ILE A N 1
ATOM 1570 C CA . ILE A 1 192 ? -63.540 13.815 105.753 1.00 87.00 192 ILE A CA 1
ATOM 1571 C C . ILE A 1 192 ? -63.592 15.058 106.647 1.00 87.00 192 ILE A C 1
ATOM 1573 O O . ILE A 1 192 ? -63.723 14.916 107.854 1.00 87.00 192 ILE A O 1
ATOM 1577 N N . SER A 1 193 ? -63.537 16.265 106.079 1.00 84.31 193 SER A N 1
ATOM 1578 C CA . SER A 1 193 ? -63.707 17.512 106.831 1.00 84.31 193 SER A CA 1
ATOM 1579 C C . SER A 1 193 ? -65.074 17.584 107.509 1.00 84.31 193 SER A C 1
ATOM 1581 O O . SER A 1 193 ? -65.126 17.891 108.691 1.00 84.31 193 SER A O 1
ATOM 1583 N N . ALA A 1 194 ? -66.158 17.221 106.816 1.00 84.12 194 ALA A N 1
ATOM 1584 C CA . ALA A 1 194 ? -67.496 17.163 107.405 1.00 84.12 194 ALA A CA 1
ATOM 1585 C C . ALA A 1 194 ? -67.609 16.089 108.504 1.00 84.12 194 ALA A C 1
ATOM 1587 O O . ALA A 1 194 ? -68.295 16.300 109.498 1.00 84.12 194 ALA A O 1
ATOM 1588 N N . ILE A 1 195 ? -66.926 14.947 108.352 1.00 84.25 195 ILE A N 1
ATOM 1589 C CA . ILE A 1 195 ? -66.831 13.922 109.402 1.00 84.25 195 ILE A CA 1
ATOM 1590 C C . ILE A 1 195 ? -66.077 14.473 110.615 1.00 84.25 195 ILE A C 1
ATOM 1592 O O . ILE A 1 195 ? -66.571 14.319 111.725 1.00 84.25 195 ILE A O 1
ATOM 1596 N N . HIS A 1 196 ? -64.932 15.136 110.426 1.00 82.12 196 HIS A N 1
ATOM 1597 C CA . HIS A 1 196 ? -64.193 15.763 111.525 1.00 82.12 196 HIS A CA 1
ATOM 1598 C C . HIS A 1 196 ? -64.996 16.888 112.196 1.00 82.12 196 HIS A C 1
ATOM 1600 O O . HIS A 1 196 ? -64.945 17.011 113.410 1.00 82.12 196 HIS A O 1
ATOM 1606 N N . GLU A 1 197 ? -65.766 17.683 111.445 1.00 79.06 197 GLU A N 1
ATOM 1607 C CA . GLU A 1 197 ? -66.674 18.697 112.005 1.00 79.06 197 GLU A CA 1
ATOM 1608 C C . GLU A 1 197 ? -67.817 18.063 112.808 1.00 79.06 197 GLU A C 1
ATOM 1610 O O . GLU A 1 197 ? -68.134 18.531 113.896 1.00 79.06 197 GLU A O 1
ATOM 1615 N N . LEU A 1 198 ? -68.416 16.974 112.316 1.00 79.25 198 LEU A N 1
ATOM 1616 C CA . LEU A 1 198 ? -69.416 16.209 113.068 1.00 79.25 198 LEU A CA 1
ATOM 1617 C C . LEU A 1 198 ? -68.813 15.565 114.324 1.00 79.25 198 LEU A C 1
ATOM 1619 O O . LEU A 1 198 ? -69.465 15.555 115.361 1.00 79.25 198 LEU A O 1
ATOM 1623 N N . GLN A 1 199 ? -67.581 15.054 114.249 1.00 76.56 199 GLN A N 1
ATOM 1624 C CA . GLN A 1 199 ? -66.847 14.545 115.411 1.00 76.56 199 GLN A CA 1
ATOM 1625 C C . GLN A 1 199 ? -66.548 15.660 116.418 1.00 76.56 199 GLN A C 1
ATOM 1627 O O . GLN A 1 199 ? -66.773 15.453 117.601 1.00 76.56 199 GLN A O 1
ATOM 1632 N N . ALA A 1 200 ? -66.139 16.847 115.964 1.00 76.75 200 ALA A N 1
ATOM 1633 C CA . ALA A 1 200 ? -65.920 18.005 116.827 1.00 76.75 200 ALA A CA 1
ATOM 1634 C C . ALA A 1 200 ? -67.219 18.483 117.501 1.00 76.75 200 ALA A C 1
ATOM 1636 O O . ALA A 1 200 ? -67.209 18.785 118.687 1.00 76.75 200 ALA A O 1
ATOM 1637 N N . MET A 1 201 ? -68.353 18.491 116.787 1.00 74.31 201 MET A N 1
ATOM 1638 C CA . MET A 1 201 ? -69.660 18.798 117.387 1.00 74.31 201 MET A CA 1
ATOM 1639 C C . MET A 1 201 ? -70.108 17.734 118.401 1.00 74.31 201 MET A C 1
ATOM 1641 O O . MET A 1 201 ? -70.699 18.078 119.418 1.00 74.31 201 MET A O 1
ATOM 1645 N N . LEU A 1 202 ? -69.813 16.452 118.156 1.00 68.00 202 LEU A N 1
ATOM 1646 C CA . LEU A 1 202 ? -70.079 15.371 119.114 1.00 68.00 202 LEU A CA 1
ATOM 1647 C C . LEU A 1 202 ? -69.168 15.458 120.351 1.00 68.00 202 LEU A C 1
ATOM 1649 O O . LEU A 1 202 ? -69.636 15.230 121.462 1.00 68.00 202 LEU A O 1
ATOM 1653 N N . GLU A 1 203 ? -67.897 15.834 120.185 1.00 66.25 203 GLU A N 1
ATOM 1654 C CA . GLU A 1 203 ? -66.977 16.116 121.297 1.00 66.25 203 GLU A CA 1
ATOM 1655 C C . GLU A 1 203 ? -67.410 17.363 122.098 1.00 66.25 203 GLU A C 1
ATOM 1657 O O . GLU A 1 203 ? -67.272 17.388 123.322 1.00 66.25 203 GLU A O 1
ATOM 1662 N N . GLU A 1 204 ? -68.002 18.373 121.447 1.00 58.72 204 GLU A N 1
ATOM 1663 C CA . GLU A 1 204 ? -68.630 19.524 122.116 1.00 58.72 204 GLU A CA 1
ATOM 1664 C C . GLU A 1 204 ? -69.937 19.153 122.856 1.00 58.72 204 GLU A C 1
ATOM 1666 O O . GLU A 1 204 ? -70.218 19.738 123.905 1.00 58.72 204 GLU A O 1
ATOM 1671 N N . GLU A 1 205 ? -70.710 18.162 122.387 1.00 50.94 205 GLU A N 1
ATOM 1672 C CA . GLU A 1 205 ? -71.893 17.628 123.091 1.00 50.94 205 GLU A CA 1
ATOM 1673 C C . GLU A 1 205 ? -71.530 16.706 124.277 1.00 50.94 205 GLU A C 1
ATOM 1675 O O . GLU A 1 205 ? -72.202 16.755 125.311 1.00 50.94 205 GLU A O 1
ATOM 1680 N N . GLU A 1 206 ? -70.452 15.914 124.194 1.00 47.38 206 GLU A N 1
ATOM 1681 C CA . GLU A 1 206 ? -69.950 15.096 125.317 1.00 47.38 206 GLU A CA 1
ATOM 1682 C C . GLU A 1 206 ? -69.189 15.917 126.377 1.00 47.38 206 GLU A C 1
ATOM 1684 O O . GLU A 1 206 ? -69.165 15.542 127.551 1.00 47.38 206 GLU A O 1
ATOM 1689 N N . GLY A 1 207 ? -68.627 17.078 126.022 1.00 43.84 207 GLY A N 1
ATOM 1690 C CA . GLY A 1 207 ? -67.934 17.970 126.962 1.00 43.84 207 GLY A CA 1
ATOM 1691 C C . GLY A 1 207 ? -68.847 18.774 127.905 1.00 43.84 207 GLY A C 1
ATOM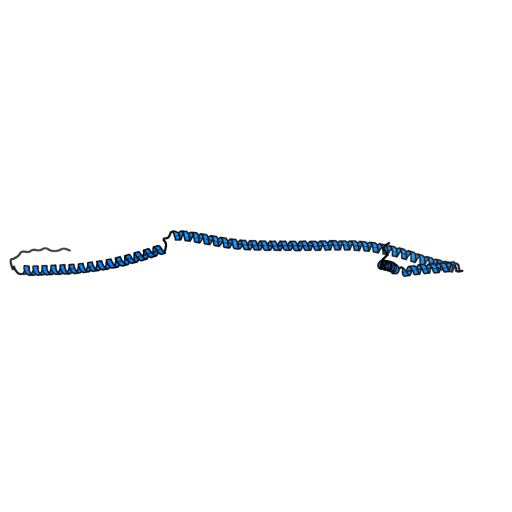 1692 O O . GLY A 1 207 ? -68.349 19.488 128.779 1.00 43.84 207 GLY A O 1
ATOM 1693 N N . GLY A 1 208 ? -70.173 18.686 127.743 1.00 40.59 208 GLY A N 1
ATOM 1694 C CA . GLY A 1 208 ? -71.144 19.556 128.415 1.00 40.59 208 GLY A CA 1
ATOM 1695 C C . GLY A 1 208 ? -71.581 19.155 129.828 1.00 40.59 208 GLY A C 1
ATOM 1696 O O . GLY A 1 208 ? -72.101 20.007 130.548 1.00 40.59 208 GLY A O 1
ATOM 1697 N N . MET A 1 209 ? -71.392 17.907 130.272 1.00 34.81 209 MET A N 1
ATOM 1698 C CA . MET A 1 209 ? -71.771 17.488 131.631 1.00 34.81 209 MET A CA 1
ATOM 1699 C C . MET A 1 209 ? -70.944 16.292 132.118 1.00 34.81 209 MET A C 1
ATOM 1701 O O . MET A 1 209 ? -71.251 15.161 131.769 1.00 34.81 209 MET A O 1
ATOM 1705 N N . VAL A 1 210 ? -69.942 16.544 132.968 1.00 35.91 210 VAL A N 1
ATOM 1706 C CA . VAL A 1 210 ? -69.824 16.040 134.359 1.00 35.91 210 VAL A CA 1
ATOM 1707 C C . VAL A 1 210 ? -68.487 16.530 134.941 1.00 35.91 210 VAL A C 1
ATOM 1709 O O . VAL A 1 210 ? -67.419 16.273 134.392 1.00 35.91 210 VAL A O 1
ATOM 1712 N N . GLN A 1 211 ? -68.557 17.226 136.080 1.00 33.78 211 GLN A N 1
ATOM 1713 C CA . GLN A 1 211 ? -67.414 17.592 136.919 1.00 33.78 211 GLN A CA 1
ATOM 1714 C C . GLN A 1 211 ? -67.320 16.660 138.147 1.00 33.78 211 GLN A C 1
ATOM 1716 O O . GLN A 1 211 ? -68.327 16.408 138.804 1.00 33.78 211 GLN A O 1
ATOM 1721 N N . GLU A 1 212 ? -66.071 16.276 138.443 1.00 30.59 212 GLU A N 1
ATOM 1722 C CA . GLU A 1 212 ? -65.431 15.964 139.743 1.00 30.59 212 GLU A CA 1
ATOM 1723 C C . GLU A 1 212 ? -65.483 14.559 140.390 1.00 30.59 212 GLU A C 1
ATOM 1725 O O . GLU A 1 212 ? -66.538 14.005 140.683 1.00 30.59 212 GLU A O 1
ATOM 1730 N N . GLY A 1 213 ? -64.273 14.051 140.720 1.00 31.27 213 GLY A N 1
ATOM 1731 C CA . GLY A 1 213 ? -64.034 12.965 141.687 1.00 31.27 213 GLY A CA 1
ATOM 1732 C C . GLY A 1 213 ? -62.698 12.190 141.577 1.00 31.27 213 GLY A C 1
ATOM 1733 O O . GLY A 1 213 ? -62.712 11.056 141.123 1.00 31.27 213 GLY A O 1
ATOM 1734 N N . GLU A 1 214 ? -61.579 12.804 141.998 1.00 35.66 214 GLU A N 1
ATOM 1735 C CA . GLU A 1 214 ? -60.359 12.251 142.669 1.00 35.66 214 GLU A CA 1
ATOM 1736 C C . GLU A 1 214 ? -59.782 10.840 142.336 1.00 35.66 214 GLU A C 1
ATOM 1738 O O . GLU A 1 214 ? -60.385 9.810 142.608 1.00 35.66 214 GLU A O 1
ATOM 1743 N N . THR A 1 215 ? -58.605 10.737 141.686 1.00 35.75 215 THR A N 1
ATOM 1744 C CA . THR A 1 215 ? -57.189 10.647 142.182 1.00 35.75 215 THR A CA 1
ATOM 1745 C C . THR A 1 215 ? -56.612 9.226 142.323 1.00 35.75 215 THR A C 1
ATOM 1747 O O . THR A 1 215 ? -57.055 8.472 143.179 1.00 35.75 215 THR A O 1
ATOM 1750 N N . ALA A 1 216 ? -55.526 8.927 141.586 1.00 33.56 216 ALA A N 1
ATOM 1751 C CA . ALA A 1 216 ? -54.219 8.488 142.123 1.00 33.56 216 ALA A CA 1
ATOM 1752 C C . ALA A 1 216 ? -53.214 8.111 141.000 1.00 33.56 216 ALA A C 1
ATOM 1754 O O . ALA A 1 216 ? -53.491 7.279 140.144 1.00 33.56 216 ALA A O 1
ATOM 1755 N N . LYS A 1 217 ? -52.037 8.752 141.059 1.00 40.44 217 LYS A N 1
ATOM 1756 C CA . LYS A 1 217 ? -50.739 8.493 140.379 1.00 40.44 217 LYS A CA 1
ATOM 1757 C C . LYS A 1 217 ? -50.148 7.097 140.745 1.00 40.44 217 LYS A C 1
ATOM 1759 O O . LYS A 1 217 ? -50.713 6.509 141.667 1.00 40.44 217 LYS A O 1
ATOM 1764 N N . PRO A 1 218 ? -49.008 6.587 140.189 1.00 50.28 218 PRO A N 1
ATOM 1765 C CA . PRO A 1 218 ? -47.852 7.326 139.626 1.00 50.28 218 PRO A CA 1
ATOM 1766 C C . PRO A 1 218 ? -47.091 6.725 138.406 1.00 50.28 218 PRO A C 1
ATOM 1768 O O . PRO A 1 218 ? -47.266 5.572 138.034 1.00 50.28 218 PRO A O 1
ATOM 1771 N N . ASP A 1 219 ? -46.253 7.596 137.823 1.00 42.16 219 ASP A N 1
ATOM 1772 C CA . ASP A 1 219 ? -44.863 7.461 137.322 1.00 42.16 219 ASP A CA 1
ATOM 1773 C C . ASP A 1 219 ? -44.311 6.129 136.771 1.00 42.16 219 ASP A C 1
ATOM 1775 O O . ASP A 1 219 ? -44.285 5.118 137.459 1.00 42.16 219 ASP A O 1
ATOM 1779 N N . GLU A 1 220 ? -43.713 6.183 135.572 1.00 38.94 220 GLU A N 1
ATOM 1780 C CA . GLU A 1 220 ? -42.247 6.214 135.317 1.00 38.94 220 GLU A CA 1
ATOM 1781 C C . GLU A 1 220 ? -42.016 6.170 133.791 1.00 38.94 220 GLU A C 1
ATOM 1783 O O . GLU A 1 220 ? -42.607 5.367 133.077 1.00 38.94 220 GLU A O 1
ATOM 1788 N N . MET A 1 221 ? -41.450 7.229 133.209 1.00 47.25 221 MET A N 1
ATOM 1789 C CA . MET A 1 221 ? -40.023 7.437 132.908 1.00 47.25 221 MET A CA 1
ATOM 1790 C C . MET A 1 221 ? -39.448 6.559 131.783 1.00 47.25 221 MET A C 1
ATOM 1792 O O . MET A 1 221 ? -39.222 5.370 131.945 1.00 47.25 221 MET A O 1
ATOM 1796 N N . ASP A 1 222 ? -39.149 7.268 130.690 1.00 45.53 222 ASP A N 1
ATOM 1797 C CA . ASP A 1 222 ? -37.868 7.302 129.974 1.00 45.53 222 ASP A CA 1
ATOM 1798 C C . ASP A 1 222 ? -37.349 6.004 129.335 1.00 45.53 222 ASP A C 1
ATOM 1800 O O . ASP A 1 222 ? -37.069 5.014 130.001 1.00 45.53 222 ASP A O 1
ATOM 1804 N N . THR A 1 223 ? -37.113 6.040 128.022 1.00 42.47 223 THR A N 1
ATOM 1805 C CA . THR A 1 223 ? -35.748 6.018 127.458 1.00 42.47 223 THR A CA 1
ATOM 1806 C C . THR A 1 223 ? -35.786 5.934 125.928 1.00 42.47 223 THR A C 1
ATOM 1808 O O . THR A 1 223 ? -36.364 5.008 125.371 1.00 42.47 223 THR A O 1
ATOM 1811 N N . THR A 1 224 ? -35.091 6.898 125.305 1.00 52.16 224 THR A N 1
ATOM 1812 C CA . THR A 1 224 ? -34.379 6.870 123.997 1.00 52.16 224 THR A CA 1
ATOM 1813 C C . THR A 1 224 ? -35.066 6.378 122.727 1.00 52.16 224 THR A C 1
ATOM 1815 O O . THR A 1 224 ? -35.385 5.177 122.621 1.00 52.16 224 THR A O 1
#

Foldseek 3Di:
DPPQDVVNVVVVCCLCVVPPVVLVVLVVVLVVLVVDLVPDPDDPVVNVVSVVVSVVSVVVNVVVVVVSVVVVVVVVVVVVVVVVVVVVVVVVVVVVVVVVVVVVVVVVVVVVVVVVVVVVVVVVVVVVVVVVVVVVVVVVVVVVVVVVVDDDPVVVVVVVVVVVVVVVVVVVVVVVVVVVVVVVVVVVVVVVVVVVVVVVVVVVVVVPDDDDDDDDDDDDDDDD

Secondary structure (DSSP, 8-state):
-PPPPHHHHHHHHHHHHTTHHHHHHHHHHHHHHHHHHHT----HHHHHHHHHHHHHHHHHHHHHHHHHHHHHHHHHHHHHHHHHHHHHHHHHHHHHHHHHHHHHHHHHHHHHHHHHHHHHHHHHHHHHHHHHHHHHHHHHHHHHHHHTTSPPHHHHHHHHHHHHHHHHHHHHHHHHHHHHHHHHHHHHHHHHHHHHHHHHHHHHHHTTS---------------

Radius of gyration: 79.41 Å; chains: 1; bounding box: 132×27×220 Å

Organism: Dreissena polymorpha (NCBI:txid45954)